Protein 8OVV (pdb70)

Nearest PDB structures (foldseek):
  8ovv-assembly1_A  TM=1.006E+00  e=1.726E-24  Thiobacillus denitrificans
  8c7p-assembly1_A  TM=9.940E-01  e=2.812E-22  Thiobacillus denitrificans ATCC 25259
  3rlb-assembly2_B  TM=5.477E-01  e=7.862E+00  Lactococcus cremoris subsp. cremoris NZ9000

Structure (mmCIF, N/CA/C/O backbone):
data_8OVV
#
_entry.id   8OVV
#
_cell.length_a   95.982
_cell.length_b   95.982
_cell.length_c   77.291
_cell.angle_alpha   90.000
_cell.angle_beta   90.000
_cell.angle_gamma   120.000
#
_symmetry.space_group_name_H-M   'P 32 2 1'
#
loop_
_entity.id
_entity.type
_entity.pdbx_description
1 polymer 'Cobalamin ABC transporter'
2 non-polymer COBALAMIN
3 non-po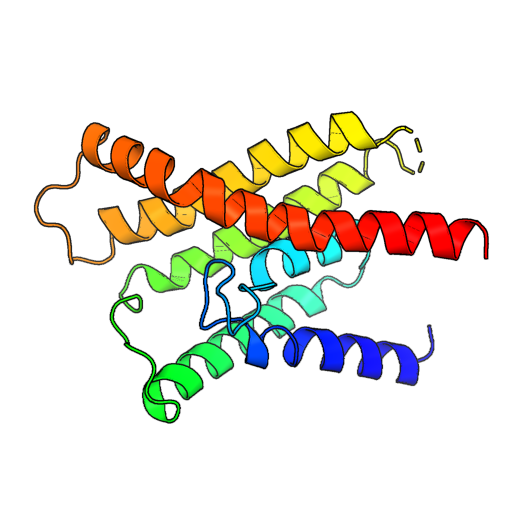lymer 'nonyl beta-D-glucopyranoside'
4 water water
#
loop_
_atom_site.group_PDB
_atom_site.id
_atom_site.type_symbol
_atom_site.label_atom_id
_atom_site.label_alt_id
_atom_site.label_comp_id
_atom_site.label_asym_id
_atom_site.label_entity_id
_atom_site.label_seq_id
_atom_site.pdbx_PDB_ins_code
_atom_site.Cartn_x
_atom_site.Cartn_y
_atom_site.Cartn_z
_atom_site.occupancy
_atom_site.B_iso_or_equiv
_atom_site.auth_seq_id
_atom_site.auth_comp_id
_atom_site.auth_asym_id
_atom_site.auth_atom_id
_atom_site.pdbx_PDB_model_num
ATOM 1 N N . LEU A 1 5 ? 30.471 -45.103 -32.620 1.000 64.782 5 LEU A N 1
ATOM 2 C CA . LEU A 1 5 ? 30.408 -44.336 -33.902 1.000 55.623 5 LEU A CA 1
ATOM 3 C C . LEU A 1 5 ? 30.988 -45.185 -35.027 1.000 54.384 5 LEU A C 1
ATOM 4 O O . LEU A 1 5 ? 32.095 -45.711 -34.917 1.000 57.987 5 LEU A O 1
ATOM 9 N N . THR A 1 6 ? 30.220 -45.310 -36.112 1.000 51.491 6 THR A N 1
ATOM 10 C CA . THR A 1 6 ? 30.709 -45.989 -37.300 1.000 51.888 6 THR A CA 1
ATOM 11 C C . THR A 1 6 ? 31.828 -45.169 -37.923 1.000 51.592 6 THR A C 1
ATOM 12 O O . THR A 1 6 ? 31.973 -43.985 -37.637 1.000 55.102 6 THR A O 1
ATOM 16 N N . ARG A 1 7 ? 32.610 -45.846 -38.758 1.000 54.206 7 ARG A N 1
ATOM 17 C CA . ARG A 1 7 ? 33.644 -45.250 -39.580 1.000 55.856 7 ARG A CA 1
ATOM 18 C C . ARG A 1 7 ? 33.092 -44.038 -40.340 1.000 47.349 7 ARG A C 1
ATOM 19 O O . ARG A 1 7 ? 33.786 -43.026 -40.491 1.000 43.098 7 ARG A O 1
ATOM 27 N N . ARG A 1 8 ? 31.842 -44.154 -40.804 1.000 41.674 8 ARG A N 1
ATOM 28 C CA . ARG A 1 8 ? 31.204 -43.099 -41.582 1.000 38.599 8 ARG A CA 1
ATOM 29 C C . ARG A 1 8 ? 30.947 -41.858 -40.731 1.000 35.399 8 ARG A C 1
ATOM 30 O O . ARG A 1 8 ? 31.165 -40.744 -41.195 1.000 32.698 8 ARG A O 1
ATOM 38 N N . GLN A 1 9 ? 30.416 -42.047 -39.520 1.000 36.444 9 GLN A N 1
ATOM 39 C CA . GLN A 1 9 ? 30.203 -40.941 -38.598 1.000 36.877 9 GLN A CA 1
ATOM 40 C C . GLN A 1 9 ? 31.551 -40.304 -38.216 1.000 35.624 9 GLN A C 1
ATOM 41 O O . GLN A 1 9 ? 31.639 -39.090 -37.997 1.000 38.536 9 GLN A O 1
ATOM 47 N N . GLN A 1 10 ? 32.622 -41.108 -38.149 1.000 33.621 10 GLN A N 1
ATOM 48 C CA . GLN A 1 10 ? 33.931 -40.590 -37.776 1.000 35.825 10 GLN A CA 1
ATOM 49 C C . GLN A 1 10 ? 34.473 -39.687 -38.880 1.000 31.096 10 GLN A C 1
ATOM 50 O O . GLN A 1 10 ? 35.018 -38.621 -38.603 1.000 29.132 10 GLN A O 1
ATOM 56 N N . ILE A 1 11 ? 34.302 -40.121 -40.137 1.000 28.992 11 ILE A N 1
ATOM 57 C CA . ILE A 1 11 ? 34.739 -39.388 -41.311 1.000 27.391 11 ILE A CA 1
ATOM 58 C C . ILE A 1 11 ? 33.969 -38.069 -41.388 1.000 25.486 11 ILE A C 1
ATOM 59 O O . ILE A 1 11 ? 34.552 -37.018 -41.675 1.000 25.970 11 ILE A O 1
ATOM 64 N N . ALA A 1 12 ? 32.661 -38.133 -41.120 1.000 24.114 12 ALA A N 1
ATOM 65 C CA . ALA A 1 12 ? 31.804 -36.956 -41.136 1.000 25.267 12 ALA A CA 1
ATOM 66 C C . ALA A 1 12 ? 32.296 -35.924 -40.124 1.000 26.437 12 ALA A C 1
ATOM 67 O O . ALA A 1 12 ? 32.371 -34.734 -40.444 1.000 29.818 12 ALA A O 1
ATOM 69 N N . ILE A 1 13 ? 32.560 -36.378 -38.886 1.000 25.888 13 ILE A N 1
ATOM 70 C CA . ILE A 1 13 ? 33.055 -35.507 -37.829 1.000 25.750 13 ILE A CA 1
ATOM 71 C C . ILE A 1 13 ? 34.398 -34.928 -38.267 1.000 24.521 13 ILE A C 1
ATOM 72 O O . ILE A 1 13 ? 34.634 -33.714 -38.190 1.000 26.820 13 ILE A O 1
ATOM 77 N N . GLY A 1 14 ? 35.291 -35.817 -38.706 1.000 21.853 14 GLY A N 1
ATOM 78 C CA . GLY A 1 14 ? 36.568 -35.361 -39.228 1.000 23.335 14 GLY A CA 1
ATOM 79 C C . GLY A 1 14 ? 36.421 -34.236 -40.255 1.000 22.433 14 GLY A C 1
ATOM 80 O O . GLY A 1 14 ? 37.011 -33.172 -40.118 1.000 23.248 14 GLY A O 1
ATOM 81 N N . PHE A 1 15 ? 35.580 -34.427 -41.268 1.000 22.944 15 PHE A N 1
ATOM 82 C CA . PHE A 1 15 ? 35.459 -33.392 -42.289 1.000 21.438 15 PHE A CA 1
ATOM 83 C C . PHE A 1 15 ? 34.852 -32.111 -41.726 1.000 21.789 15 PHE A C 1
ATOM 84 O O . PHE A 1 15 ? 35.189 -31.029 -42.227 1.000 22.313 15 PHE A O 1
ATOM 92 N N . VAL A 1 16 ? 33.927 -32.219 -40.755 1.000 20.249 16 VAL A N 1
ATOM 93 C CA . VAL A 1 16 ? 33.286 -31.011 -40.255 1.000 22.384 16 VAL A CA 1
ATOM 94 C C . VAL A 1 16 ? 34.311 -30.182 -39.486 1.000 21.329 16 VAL A C 1
ATOM 95 O O . VAL A 1 16 ? 34.218 -28.957 -39.558 1.000 21.443 16 VAL A O 1
ATOM 99 N N . LEU A 1 17 ? 35.301 -30.832 -38.817 1.000 20.832 17 LEU A N 1
ATOM 100 C CA . LEU A 1 17 ? 36.336 -30.130 -38.049 1.000 20.975 17 LEU A CA 1
ATOM 101 C C . LEU A 1 17 ? 37.318 -29.426 -38.981 1.000 21.451 17 LEU A C 1
ATOM 102 O O . LEU A 1 17 ? 37.710 -28.270 -38.725 1.000 20.257 17 LEU A O 1
ATOM 107 N N . VAL A 1 18 ? 37.740 -30.136 -40.039 1.000 21.023 18 VAL A N 1
ATOM 108 C CA . VAL A 1 18 ? 38.623 -29.557 -41.048 1.000 21.941 18 VAL A CA 1
ATOM 109 C C . VAL A 1 18 ? 37.927 -28.401 -41.764 1.000 21.681 18 VAL A C 1
ATOM 110 O O . VAL A 1 18 ? 38.519 -27.342 -41.984 1.000 20.796 18 VAL A O 1
ATOM 114 N N . LEU A 1 19 ? 36.663 -28.606 -42.143 1.000 21.922 19 LEU A N 1
ATOM 115 C CA . LEU A 1 19 ? 35.908 -27.531 -42.777 1.000 21.794 19 LEU A CA 1
ATOM 116 C C . LEU A 1 19 ? 35.808 -26.298 -41.861 1.000 21.430 19 LEU A C 1
ATOM 117 O O . LEU A 1 19 ? 36.028 -25.167 -42.299 1.000 21.420 19 LEU A O 1
ATOM 122 N N . MET A 1 20 ? 35.462 -26.498 -40.591 1.000 21.172 20 MET A N 1
ATOM 123 C CA A MET A 1 20 ? 35.346 -25.375 -39.673 0.450 21.437 20 MET A CA 1
ATOM 124 C CA B MET A 1 20 ? 35.361 -25.401 -39.638 0.550 22.726 20 MET A CA 1
ATOM 125 C C . MET A 1 20 ? 36.666 -24.601 -39.643 1.000 21.352 20 MET A C 1
ATOM 126 O O . MET A 1 20 ? 36.649 -23.374 -39.686 1.000 22.613 20 MET A O 1
ATOM 135 N N . MET A 1 21 ? 37.809 -25.308 -39.577 1.000 19.387 21 MET A N 1
ATOM 136 C CA . MET A 1 21 ? 39.114 -24.655 -39.639 1.000 20.464 21 MET A CA 1
ATOM 137 C C . MET A 1 21 ? 39.242 -23.884 -40.964 1.000 21.198 21 MET A C 1
ATOM 138 O O . MET A 1 21 ? 39.610 -22.687 -40.998 1.000 22.739 21 MET A O 1
ATOM 143 N N . LEU A 1 22 ? 38.942 -24.584 -42.071 1.000 21.221 22 LEU A N 1
ATOM 144 C CA . LEU A 1 22 ? 39.067 -23.996 -43.384 1.000 22.447 22 LEU A CA 1
ATOM 145 C C . LEU A 1 22 ? 38.355 -22.650 -43.411 1.000 23.843 22 LEU A C 1
ATOM 146 O O . LEU A 1 22 ? 38.931 -21.690 -43.926 1.000 28.067 22 LEU A O 1
ATOM 151 N N . LEU A 1 23 ? 37.153 -22.586 -42.805 1.000 23.612 23 LEU A N 1
ATOM 152 C CA . LEU A 1 23 ? 36.261 -21.436 -42.922 1.000 24.255 23 LEU A CA 1
ATOM 153 C C . LEU A 1 23 ? 36.574 -20.347 -41.908 1.000 23.269 23 LEU A C 1
ATOM 154 O O . LEU A 1 23 ? 36.151 -19.211 -42.133 1.000 26.324 23 LEU A O 1
ATOM 159 N N . THR A 1 24 ? 37.256 -20.680 -40.806 1.000 20.036 24 THR A N 1
ATOM 160 C CA . THR A 1 24 ? 37.365 -19.734 -39.708 1.000 18.627 24 THR A CA 1
ATOM 161 C C . THR A 1 24 ? 38.806 -19.328 -39.406 1.000 19.475 24 THR A C 1
ATOM 162 O O . THR A 1 24 ? 38.985 -18.367 -38.662 1.000 24.413 24 THR A O 1
ATOM 166 N N . ARG A 1 25 ? 39.840 -20.022 -39.897 1.000 17.837 25 ARG A N 1
ATOM 167 C CA . ARG A 1 25 ? 41.179 -19.695 -39.406 1.000 18.269 25 ARG A CA 1
ATOM 168 C C . ARG A 1 25 ? 41.700 -18.333 -39.901 1.000 20.254 25 ARG A C 1
ATOM 169 O O . ARG A 1 25 ? 42.810 -17.960 -39.515 1.000 18.787 25 ARG A O 1
ATOM 177 N N . SER A 1 26 ? 40.908 -17.567 -40.671 1.000 22.976 26 SER A N 1
ATOM 178 C CA . SER A 1 26 ? 41.318 -16.246 -41.122 1.000 25.176 26 SER A CA 1
ATOM 179 C C . SER A 1 26 ? 40.726 -15.151 -40.262 1.000 27.281 26 SER A C 1
ATOM 180 O O . SER A 1 26 ? 40.876 -13.979 -40.621 1.000 30.844 26 SER A O 1
ATOM 183 N N . HIS A 1 27 ? 40.058 -15.538 -39.166 1.000 28.372 27 HIS A N 1
ATOM 184 C CA . HIS A 1 27 ? 39.459 -14.583 -38.231 1.000 30.333 27 HIS A CA 1
ATOM 185 C C . HIS A 1 27 ? 39.694 -15.032 -36.804 1.000 26.860 27 HIS A C 1
ATOM 186 O O . HIS A 1 27 ? 39.217 -16.112 -36.430 1.000 26.618 27 HIS A O 1
ATOM 193 N N . HIS A 1 28 ? 40.402 -14.202 -36.015 1.000 26.151 28 HIS A N 1
ATOM 194 C CA . HIS A 1 28 ? 40.689 -14.560 -34.620 1.000 25.085 28 HIS A CA 1
ATOM 195 C C . HIS A 1 28 ? 39.470 -14.320 -33.719 1.000 28.677 28 HIS A C 1
ATOM 196 O O . HIS A 1 28 ? 39.336 -14.928 -32.635 1.000 30.968 28 HIS A O 1
ATOM 203 N N . TRP A 1 29 ? 38.593 -13.399 -34.140 1.000 29.962 29 TRP A N 1
ATOM 204 C CA . TRP A 1 29 ? 37.347 -13.171 -33.419 1.000 33.968 29 TRP A CA 1
ATOM 205 C C . TRP A 1 29 ? 36.257 -12.671 -34.371 1.000 38.433 29 TRP A C 1
ATOM 206 O O . TRP A 1 29 ? 36.539 -12.189 -35.469 1.000 39.834 29 TRP A O 1
ATOM 217 N N . ALA A 1 30 ? 35.002 -12.767 -33.906 1.000 43.029 30 ALA A N 1
ATOM 218 C CA . ALA A 1 30 ? 33.827 -12.648 -34.754 1.000 46.291 30 ALA A CA 1
ATOM 219 C C . ALA A 1 30 ? 33.778 -11.281 -35.426 1.000 49.245 30 ALA A C 1
ATOM 220 O O . ALA A 1 30 ? 34.259 -10.299 -34.872 1.000 51.686 30 ALA A O 1
ATOM 222 N N . SER A 1 31 ? 33.195 -11.245 -36.630 1.000 58.383 31 SER A N 1
ATOM 223 C CA . SER A 1 31 ? 32.859 -10.004 -37.312 1.000 62.898 31 SER A CA 1
ATOM 224 C C . SER A 1 31 ? 31.449 -10.142 -37.870 1.000 67.552 31 SER A C 1
ATOM 225 O O . SER A 1 31 ? 30.843 -11.212 -37.786 1.000 66.723 31 SER A O 1
ATOM 228 N N . ILE A 1 32 ? 30.945 -9.039 -38.423 1.000 70.822 32 ILE A N 1
ATOM 229 C CA . ILE A 1 32 ? 29.603 -8.960 -38.967 1.000 77.908 32 ILE A CA 1
ATOM 230 C C . ILE A 1 32 ? 29.393 -10.067 -40.000 1.000 79.568 32 ILE A C 1
ATOM 231 O O . ILE A 1 32 ? 28.296 -10.608 -40.113 1.000 85.991 32 ILE A O 1
ATOM 236 N N . HIS A 1 33 ? 30.471 -10.417 -40.712 1.000 77.605 33 HIS A N 1
ATOM 237 C CA . HIS A 1 33 ? 30.426 -11.259 -41.899 1.000 82.819 33 HIS A CA 1
ATOM 238 C C . HIS A 1 33 ? 30.942 -12.681 -41.637 1.000 73.698 33 HIS A C 1
ATOM 239 O O . HIS A 1 33 ? 30.698 -13.576 -42.435 1.000 73.026 33 HIS A O 1
ATOM 246 N N . SER A 1 34 ? 31.664 -12.928 -40.537 1.000 65.860 34 SER A N 1
ATOM 247 C CA . SER A 1 34 ? 32.436 -14.162 -40.483 1.000 56.784 34 SER A CA 1
ATOM 248 C C . SER A 1 34 ? 32.557 -14.731 -39.067 1.000 55.445 34 SER A C 1
ATOM 249 O O . SER A 1 34 ? 32.626 -13.997 -38.066 1.000 50.695 34 SER A O 1
ATOM 252 N N . LEU A 1 35 ? 32.613 -16.072 -39.027 1.000 47.069 35 LEU A N 1
ATOM 253 C CA . LEU A 1 35 ? 32.852 -16.848 -37.822 1.000 41.027 35 LEU A CA 1
ATOM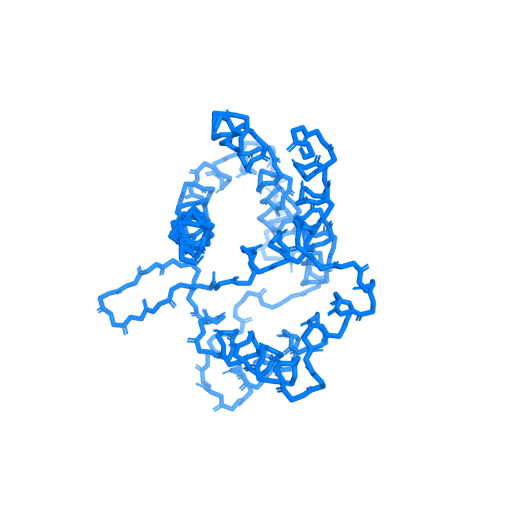 254 C C . LEU A 1 35 ? 34.336 -16.858 -37.438 1.000 33.665 35 LEU A C 1
ATOM 255 O O . LEU A 1 35 ? 35.240 -16.970 -38.269 1.000 36.175 35 LEU A O 1
ATOM 260 N N . PRO A 1 36 ? 34.607 -16.753 -36.126 1.000 25.396 36 PRO A N 1
ATOM 261 C CA . PRO A 1 36 ? 35.975 -16.738 -35.611 1.000 21.558 36 PRO A CA 1
ATOM 262 C C . PRO A 1 36 ? 36.577 -18.140 -35.552 1.000 19.569 36 PRO A C 1
ATOM 263 O O . PRO A 1 36 ? 35.858 -19.159 -35.581 1.000 20.487 36 PRO A O 1
ATOM 267 N N . ASP A 1 37 ? 37.908 -18.152 -35.496 1.000 17.009 37 ASP A N 1
ATOM 268 C CA . ASP A 1 37 ? 38.715 -19.359 -35.561 1.000 17.151 37 ASP A CA 1
ATOM 269 C C . ASP A 1 37 ? 38.216 -20.326 -34.483 1.000 19.093 37 ASP A C 1
ATOM 270 O O . ASP A 1 37 ? 38.315 -20.033 -33.278 1.000 21.100 37 ASP A O 1
ATOM 275 N N . ALA A 1 38 ? 37.676 -21.477 -34.919 1.000 19.413 38 ALA A N 1
ATOM 276 C CA . ALA A 1 38 ? 37.260 -22.553 -34.016 1.000 19.962 38 ALA A CA 1
ATOM 277 C C . ALA A 1 38 ? 38.438 -23.406 -33.527 1.000 20.235 38 ALA A C 1
ATOM 278 O O . ALA A 1 38 ? 38.225 -24.367 -32.775 1.000 23.759 38 ALA A O 1
ATOM 280 N N . SER A 1 39 ? 39.674 -23.117 -33.964 1.000 18.703 39 SER A N 1
ATOM 281 C CA . SER A 1 39 ? 40.778 -24.071 -33.800 1.000 17.824 39 SER A CA 1
ATOM 282 C C . SER A 1 39 ? 41.094 -24.377 -32.322 1.000 17.987 39 SER A C 1
ATOM 283 O O . SER A 1 39 ? 41.296 -25.532 -31.915 1.000 19.705 39 SER A O 1
ATOM 286 N N . TRP A 1 40 ? 41.164 -23.339 -31.496 1.000 17.418 40 TRP A N 1
ATOM 287 C CA . TRP A 1 40 ? 41.532 -23.530 -30.105 1.000 16.897 40 TRP A CA 1
ATOM 288 C C . TRP A 1 40 ? 40.466 -24.327 -29.370 1.000 18.159 40 TRP A C 1
ATOM 289 O O . TRP A 1 40 ? 40.798 -25.257 -28.641 1.000 19.413 40 TRP A O 1
ATOM 300 N N . ALA A 1 41 ? 39.190 -23.992 -29.580 1.000 18.538 41 ALA A N 1
ATOM 301 C CA . ALA A 1 41 ? 38.135 -24.796 -28.968 1.000 18.344 41 ALA A CA 1
ATOM 302 C C . ALA A 1 41 ? 38.196 -26.250 -29.422 1.000 18.362 41 ALA A C 1
ATOM 303 O O . ALA A 1 41 ? 37.992 -27.155 -28.635 1.000 19.738 41 ALA A O 1
ATOM 305 N N . ILE A 1 42 ? 38.475 -26.481 -30.693 1.000 19.478 42 ILE A N 1
ATOM 306 C CA . ILE A 1 42 ? 38.481 -27.828 -31.251 1.000 19.637 42 ILE A CA 1
ATOM 307 C C . ILE A 1 42 ? 39.519 -28.675 -30.530 1.000 19.346 42 ILE A C 1
ATOM 308 O O . ILE A 1 42 ? 39.200 -29.780 -30.103 1.000 22.937 42 ILE A O 1
ATOM 313 N N . PHE A 1 43 ? 40.756 -28.193 -30.418 1.000 18.165 43 PHE A N 1
ATOM 314 C CA . PHE A 1 43 ? 41.780 -28.995 -29.741 1.000 17.775 43 PHE A CA 1
ATOM 315 C C . PHE A 1 43 ? 41.408 -29.275 -28.291 1.000 18.394 43 PHE A C 1
ATOM 316 O O . PHE A 1 43 ? 41.654 -30.386 -27.804 1.000 19.043 43 PHE A O 1
ATOM 324 N N . PHE A 1 44 ? 40.843 -28.283 -27.597 1.000 18.282 44 PHE A N 1
ATOM 325 C CA . PHE A 1 44 ? 40.337 -28.514 -26.235 1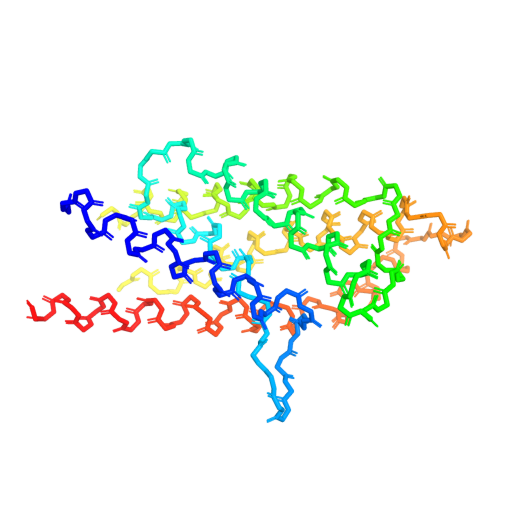.000 20.513 44 PHE A CA 1
ATOM 326 C C . PHE A 1 44 ? 39.273 -29.622 -26.248 1.000 22.672 44 PHE A C 1
ATOM 327 O O . PHE A 1 44 ? 39.349 -30.592 -25.483 1.000 23.508 44 PHE A O 1
ATOM 335 N N . LEU A 1 45 ? 38.301 -29.519 -27.180 1.000 24.485 45 LEU A N 1
ATOM 336 C CA . LEU A 1 45 ? 37.169 -30.446 -27.233 1.000 22.392 45 LEU A CA 1
ATOM 337 C C . LEU A 1 45 ? 37.638 -31.860 -27.622 1.000 24.448 45 LEU A C 1
ATOM 338 O O . LEU A 1 45 ? 37.058 -32.870 -27.192 1.000 24.610 45 LEU A O 1
ATOM 343 N N . LEU A 1 46 ? 38.718 -31.960 -28.415 1.000 23.276 46 LEU A N 1
ATOM 344 C CA . LEU A 1 46 ? 39.328 -33.254 -28.684 1.000 21.527 46 LEU A CA 1
ATOM 345 C C . LEU A 1 46 ? 39.864 -33.848 -27.369 1.000 22.122 46 LEU A C 1
ATOM 346 O O . LEU A 1 46 ? 39.741 -35.058 -27.114 1.000 26.152 46 LEU A O 1
ATOM 351 N N . GLY A 1 47 ? 40.490 -33.006 -26.542 1.000 20.657 47 GLY A N 1
ATOM 352 C CA . GLY A 1 47 ? 40.956 -33.429 -25.228 1.000 20.688 47 GLY A CA 1
ATOM 353 C C . GLY A 1 47 ? 39.806 -34.011 -24.414 1.000 21.194 47 GLY A C 1
ATOM 354 O O . GLY A 1 47 ? 39.931 -35.063 -23.775 1.000 22.411 47 GLY A O 1
ATOM 355 N N . VAL A 1 48 ? 38.679 -33.300 -24.419 1.000 22.344 48 VAL A N 1
ATOM 356 C CA . VAL A 1 48 ? 37.544 -33.665 -23.590 1.000 23.096 48 VAL A CA 1
ATOM 357 C C . VAL A 1 48 ? 36.983 -35.005 -24.067 1.000 26.613 48 VAL A C 1
ATOM 358 O O . VAL A 1 48 ? 36.753 -35.870 -23.219 1.000 28.748 48 VAL A O 1
ATOM 362 N N . TYR A 1 49 ? 36.779 -35.181 -25.399 1.000 27.772 49 TYR A N 1
ATOM 363 C CA . TYR A 1 49 ? 35.932 -36.246 -25.929 1.000 26.561 49 TYR A CA 1
ATOM 364 C C . TYR A 1 49 ? 36.639 -37.359 -26.698 1.000 29.287 49 TYR A C 1
ATOM 365 O O . TYR A 1 49 ? 36.028 -38.423 -26.862 1.000 30.428 49 TYR A O 1
ATOM 374 N N . VAL A 1 50 ? 37.833 -37.107 -27.271 1.000 27.705 50 VAL A N 1
ATOM 375 C CA . VAL A 1 50 ? 38.327 -38.077 -28.231 1.000 28.808 50 VAL A CA 1
ATOM 376 C C . VAL A 1 50 ? 39.582 -38.765 -27.722 1.000 32.034 50 VAL A C 1
ATOM 377 O O . VAL A 1 50 ? 40.622 -38.139 -27.553 1.000 37.466 50 VAL A O 1
ATOM 381 N N . ARG A 1 51 ? 39.481 -40.082 -27.557 1.000 33.355 51 ARG A N 1
ATOM 382 C CA . ARG A 1 51 ? 40.550 -40.897 -26.986 1.000 39.750 51 ARG A CA 1
ATOM 383 C C . ARG A 1 51 ? 41.773 -41.055 -27.906 1.000 35.752 51 ARG A C 1
ATOM 384 O O . ARG A 1 51 ? 42.910 -41.028 -27.428 1.000 37.593 51 ARG A O 1
ATOM 392 N N . ALA A 1 52 ? 41.546 -41.276 -29.206 1.000 30.027 52 ALA A N 1
ATOM 393 C CA . ALA A 1 52 ? 42.623 -41.536 -30.145 1.000 28.200 52 ALA A CA 1
ATOM 394 C C . ALA A 1 52 ? 43.541 -40.321 -30.215 1.000 28.613 52 ALA A C 1
ATOM 395 O O . ALA A 1 52 ? 43.100 -39.232 -30.585 1.000 34.427 52 ALA A O 1
ATOM 397 N N . LEU A 1 53 ? 44.827 -40.554 -29.932 1.000 29.331 53 LEU A N 1
ATOM 398 C CA . LEU A 1 53 ? 45.853 -39.522 -29.858 1.000 29.368 53 LEU A CA 1
ATOM 399 C C . LEU A 1 53 ? 46.230 -39.008 -31.256 1.000 28.824 53 LEU A C 1
ATOM 400 O O . LEU A 1 53 ? 46.538 -37.813 -31.407 1.000 33.517 53 LEU A O 1
ATOM 405 N N . TRP A 1 54 ? 46.128 -39.874 -32.280 1.000 23.510 54 TRP A N 1
ATOM 406 C CA . TRP A 1 54 ? 46.637 -39.564 -33.616 1.000 24.332 54 TRP A CA 1
ATOM 407 C C . TRP A 1 54 ? 45.873 -38.397 -34.252 1.000 23.829 54 TRP A C 1
ATOM 408 O O . TRP A 1 54 ? 46.344 -37.712 -35.152 1.000 24.335 54 TRP A O 1
ATOM 419 N N . VAL A 1 55 ? 44.680 -38.116 -33.755 1.000 24.195 55 VAL A N 1
ATOM 420 C CA . VAL A 1 55 ? 43.815 -37.123 -34.384 1.000 24.055 55 VAL A CA 1
ATOM 421 C C . VAL A 1 55 ? 44.393 -35.718 -34.218 1.000 24.381 55 VAL A C 1
ATOM 422 O O . VAL A 1 55 ? 44.147 -34.829 -35.024 1.000 27.290 55 VAL A O 1
ATOM 426 N N . VAL A 1 56 ? 45.132 -35.501 -33.128 1.000 24.944 56 VAL A N 1
ATOM 427 C CA . VAL A 1 56 ? 45.638 -34.183 -32.826 1.000 24.923 56 VAL A CA 1
ATOM 428 C C . VAL A 1 56 ? 46.730 -33.832 -33.838 1.000 24.472 56 VAL A C 1
ATOM 429 O O . VAL A 1 56 ? 46.600 -32.839 -34.529 1.000 23.026 56 VAL A O 1
ATOM 433 N N . PRO A 1 57 ? 47.820 -34.611 -33.987 1.000 24.246 57 PRO A N 1
ATOM 434 C CA . PRO A 1 57 ? 48.822 -34.315 -35.003 1.000 25.268 57 PRO A CA 1
ATOM 435 C C . PRO A 1 57 ? 48.219 -34.195 -36.411 1.000 24.034 57 PRO A C 1
ATOM 436 O O . PRO A 1 57 ? 48.673 -33.357 -37.176 1.000 24.551 57 PRO A O 1
ATOM 440 N N . ALA A 1 58 ? 47.195 -35.004 -36.726 1.000 23.126 58 ALA A N 1
ATOM 441 C CA . ALA A 1 58 ? 46.517 -34.957 -38.021 1.000 24.944 58 ALA A CA 1
ATOM 442 C C . ALA A 1 58 ? 45.863 -33.582 -38.200 1.000 23.082 58 ALA A C 1
ATOM 443 O O . ALA A 1 58 ? 45.975 -32.927 -39.257 1.000 22.577 58 ALA A O 1
ATOM 445 N N . LEU A 1 59 ? 45.170 -33.144 -37.146 1.000 21.585 59 LEU A N 1
ATOM 446 C CA . LEU A 1 59 ? 44.426 -31.907 -37.280 1.000 22.793 59 LEU A CA 1
ATOM 447 C C . LEU A 1 59 ? 45.385 -30.711 -37.259 1.000 20.932 59 LEU A C 1
ATOM 448 O O . LEU A 1 59 ? 45.108 -29.708 -37.922 1.000 22.895 59 LEU A O 1
ATOM 453 N N . ILE A 1 60 ? 46.557 -30.840 -36.604 1.000 18.810 60 ILE A N 1
ATOM 454 C CA . ILE A 1 60 ? 47.591 -29.809 -36.730 1.000 19.712 60 ILE A CA 1
ATOM 455 C C . ILE A 1 60 ? 48.032 -29.675 -38.197 1.000 18.091 60 ILE A C 1
ATOM 456 O O . ILE A 1 60 ? 48.172 -28.547 -38.702 1.000 19.391 60 ILE A O 1
ATOM 461 N N . ALA A 1 61 ? 48.284 -30.819 -38.861 1.000 16.162 61 ALA A N 1
ATOM 462 C CA . ALA A 1 61 ? 48.733 -30.854 -40.255 1.000 15.554 61 ALA A CA 1
ATOM 463 C C . ALA A 1 61 ? 47.729 -30.066 -41.079 1.000 16.416 61 ALA A C 1
ATOM 464 O O . ALA A 1 61 ? 48.129 -29.213 -41.888 1.000 19.121 61 ALA A O 1
ATOM 466 N N . ALA A 1 62 ? 46.436 -30.340 -40.824 1.000 15.185 62 ALA A N 1
ATOM 467 C CA . ALA A 1 62 ? 45.380 -29.664 -41.586 1.000 14.093 62 ALA A CA 1
ATOM 468 C C . ALA A 1 62 ? 45.464 -28.156 -41.352 1.000 14.305 62 ALA A C 1
ATOM 469 O O . ALA A 1 62 ? 45.240 -27.404 -42.283 1.000 15.796 62 ALA A O 1
ATOM 471 N N . SER A 1 63 ? 45.714 -27.723 -40.093 1.000 14.811 63 SER A N 1
ATOM 472 C CA . SER A 1 63 ? 45.716 -26.295 -39.813 1.000 14.274 63 SER A CA 1
ATOM 473 C C . SER A 1 63 ? 46.814 -25.606 -40.618 1.000 16.057 63 SER A C 1
ATOM 474 O O . SER A 1 63 ? 46.636 -24.478 -41.044 1.000 16.812 63 SER A O 1
ATOM 477 N N . VAL A 1 64 ? 47.976 -26.268 -40.730 1.000 16.724 64 VAL A N 1
ATOM 478 C CA . VAL A 1 64 ? 49.152 -25.702 -41.363 1.000 17.588 64 VAL A CA 1
ATOM 479 C C . VAL A 1 64 ? 48.913 -25.548 -42.876 1.000 17.460 64 VAL A C 1
ATOM 480 O O . VAL A 1 64 ? 49.281 -24.507 -43.454 1.000 17.301 64 VAL A O 1
ATOM 484 N N . VAL A 1 65 ? 48.270 -26.538 -43.536 1.000 17.525 65 VAL A N 1
ATOM 485 C CA . VAL A 1 65 ? 48.130 -26.457 -44.996 1.000 17.608 65 VAL A CA 1
ATOM 486 C C . VAL A 1 65 ? 47.033 -25.458 -45.310 1.000 18.697 65 VAL A C 1
ATOM 487 O O . VAL A 1 65 ? 47.120 -24.739 -46.325 1.000 18.762 65 VAL A O 1
ATOM 491 N N . ILE A 1 66 ? 46.054 -25.375 -44.392 1.000 18.367 66 ILE A N 1
ATOM 492 C CA . ILE A 1 66 ? 45.026 -24.353 -44.492 1.000 19.663 66 ILE A CA 1
ATOM 493 C C . ILE A 1 66 ? 45.638 -22.957 -44.391 1.000 22.197 66 ILE A C 1
ATOM 494 O O . ILE A 1 66 ? 45.279 -22.092 -45.194 1.000 25.211 66 ILE A O 1
ATOM 499 N N . ASP A 1 67 ? 46.511 -22.697 -43.401 1.000 22.204 67 ASP A N 1
ATOM 500 C CA . ASP A 1 67 ? 47.135 -21.372 -43.323 1.000 20.258 67 ASP A CA 1
ATOM 501 C C . ASP A 1 67 ? 47.924 -21.075 -44.608 1.000 21.652 67 ASP A C 1
ATOM 502 O O . ASP A 1 67 ? 47.784 -19.999 -45.178 1.000 23.386 67 ASP A O 1
ATOM 507 N N . TYR A 1 68 ? 48.761 -22.015 -45.068 1.000 22.720 68 TYR A N 1
ATOM 508 C CA . TYR A 1 68 ? 49.566 -21.842 -46.280 1.000 24.087 68 TYR A CA 1
ATOM 509 C C . TYR A 1 68 ? 48.699 -21.434 -47.480 1.000 23.063 68 TYR A C 1
ATOM 510 O O . TYR A 1 68 ? 49.026 -20.516 -48.230 1.000 22.718 68 TYR A O 1
ATOM 519 N N . VAL A 1 69 ? 47.602 -22.144 -47.692 1.000 22.556 69 VAL A N 1
ATOM 520 C CA . VAL A 1 69 ? 46.710 -21.847 -48.809 1.000 24.832 69 VAL A CA 1
ATOM 521 C C . VAL A 1 69 ? 46.049 -20.472 -48.658 1.000 24.842 69 VAL A C 1
ATOM 522 O O . VAL A 1 69 ? 45.961 -19.706 -49.627 1.000 25.539 69 VAL A O 1
ATOM 526 N N . ALA A 1 70 ? 45.549 -20.172 -47.453 1.000 25.148 70 ALA A N 1
ATOM 527 C CA . ALA A 1 70 ? 44.831 -18.932 -47.195 1.000 24.355 70 ALA A CA 1
ATOM 528 C C . ALA A 1 70 ? 45.682 -17.752 -47.623 1.000 25.031 70 ALA A C 1
ATOM 529 O O . ALA A 1 70 ? 45.212 -16.792 -48.252 1.000 25.853 70 ALA A O 1
ATOM 531 N N . ILE A 1 71 ? 46.961 -17.887 -47.317 1.000 26.483 71 ILE A N 1
ATOM 532 C CA . ILE A 1 71 ? 47.925 -16.835 -47.576 1.000 31.303 71 ILE A CA 1
ATOM 533 C C . ILE A 1 71 ? 48.483 -16.870 -49.012 1.000 32.939 71 ILE A C 1
ATOM 534 O O . ILE A 1 71 ? 48.828 -15.823 -49.565 1.000 34.731 71 ILE A O 1
ATOM 539 N N . THR A 1 72 ? 48.659 -18.060 -49.598 1.000 31.416 72 THR A N 1
ATOM 540 C CA . THR A 1 72 ? 49.362 -18.202 -50.871 1.000 30.747 72 THR A CA 1
ATOM 541 C C . THR A 1 72 ? 48.349 -17.935 -51.979 1.000 35.374 72 THR A C 1
ATOM 542 O O . THR A 1 72 ? 48.614 -17.223 -52.937 1.000 41.600 72 THR A O 1
ATOM 546 N N . TRP A 1 73 ? 47.130 -18.431 -51.794 1.000 34.532 73 TRP A N 1
ATOM 547 C CA . TRP A 1 73 ? 46.128 -18.401 -52.842 1.000 34.091 73 TRP A CA 1
ATOM 548 C C . TRP A 1 73 ? 44.926 -17.559 -52.406 1.000 34.997 73 TRP A C 1
ATOM 549 O O . TRP A 1 73 ? 44.298 -16.901 -53.217 1.000 44.432 73 TRP A O 1
ATOM 560 N N . GLY A 1 74 ? 44.582 -17.617 -51.103 1.000 33.645 74 GLY A N 1
ATOM 561 C CA . GLY A 1 74 ? 43.386 -16.952 -50.645 1.000 32.699 74 GLY A CA 1
ATOM 562 C C . GLY A 1 74 ? 43.538 -15.441 -50.452 1.000 32.625 74 GLY A C 1
ATOM 563 O O . GLY A 1 74 ? 42.563 -14.787 -50.076 1.000 39.620 74 GLY A O 1
ATOM 564 N N . GLY A 1 75 ? 44.737 -14.877 -50.633 1.000 31.522 75 GLY A N 1
ATOM 565 C CA . GLY A 1 75 ? 44.886 -13.434 -50.502 1.000 30.702 75 GLY A CA 1
ATOM 566 C C . GLY A 1 75 ? 44.941 -12.903 -49.057 1.000 32.213 75 GLY A C 1
ATOM 567 O O . GLY A 1 75 ? 44.931 -11.686 -48.835 1.000 39.964 75 GLY A O 1
ATOM 568 N N . VAL A 1 76 ? 45.026 -13.790 -48.052 1.000 29.212 76 VAL A N 1
ATOM 569 C CA . VAL A 1 76 ? 45.118 -13.390 -46.662 1.000 24.648 76 VAL A CA 1
ATOM 570 C C . VAL A 1 76 ? 46.532 -12.867 -46.365 1.000 25.889 76 VAL A C 1
ATOM 571 O O . VAL A 1 76 ? 47.547 -13.473 -46.765 1.000 26.723 76 VAL A O 1
ATOM 575 N N . SER A 1 77 ? 46.598 -11.762 -45.602 1.000 24.438 77 SER A N 1
ATOM 576 C CA . SER A 1 77 ? 47.851 -11.191 -45.129 1.000 25.536 77 SER A CA 1
ATOM 577 C C . SER A 1 77 ? 48.738 -12.296 -44.553 1.000 26.237 77 SER A C 1
ATOM 578 O O . SER A 1 77 ? 48.219 -13.184 -43.848 1.000 25.604 77 SER A O 1
ATOM 581 N N . ASP A 1 78 ? 50.065 -12.220 -44.809 1.000 26.560 78 ASP A N 1
ATOM 582 C CA . ASP A 1 78 ? 51.014 -13.146 -44.175 1.000 29.499 78 ASP A CA 1
ATOM 583 C C . ASP A 1 78 ? 51.721 -12.473 -42.991 1.000 29.530 78 ASP A C 1
ATOM 584 O O . ASP A 1 78 ? 52.816 -12.860 -42.570 1.000 31.246 78 ASP A O 1
ATOM 589 N N . PHE A 1 79 ? 51.103 -11.416 -42.471 1.000 28.990 79 PHE A N 1
ATOM 590 C CA . PHE A 1 79 ? 51.739 -10.659 -41.411 1.000 27.969 79 PHE A CA 1
ATOM 591 C C . PHE A 1 79 ? 52.067 -11.591 -40.234 1.000 28.327 79 PHE A C 1
ATOM 592 O O . PHE A 1 79 ? 53.136 -11.463 -39.651 1.000 29.838 79 PHE A O 1
ATOM 600 N N . CYS A 1 80 ? 51.151 -12.533 -39.897 1.000 25.831 80 CYS A N 1
ATOM 601 C CA . CYS A 1 80 ? 51.188 -13.289 -38.650 1.000 22.401 80 CYS A CA 1
ATOM 602 C C . CYS A 1 80 ? 52.152 -14.475 -38.761 1.000 22.514 80 CYS A C 1
ATOM 603 O O . CYS A 1 80 ? 52.363 -15.205 -37.780 1.000 21.181 80 CYS A O 1
ATOM 606 N N . VAL A 1 81 ? 52.731 -14.688 -39.945 1.000 22.452 81 VAL A N 1
ATOM 607 C CA . VAL A 1 81 ? 53.502 -15.900 -40.172 1.000 23.200 81 VAL A CA 1
ATOM 608 C C . VAL A 1 81 ? 54.969 -15.497 -40.050 1.000 23.725 81 VAL A C 1
ATOM 609 O O . VAL A 1 81 ? 55.373 -14.549 -40.659 1.000 28.241 81 VAL A O 1
ATOM 613 N N . SER A 1 82 ? 55.748 -16.169 -39.197 1.000 23.537 82 SER A N 1
ATOM 614 C CA . SER A 1 82 ? 57.113 -15.774 -38.889 1.000 20.598 82 SER A CA 1
ATOM 615 C C . SER A 1 82 ? 57.788 -16.996 -38.282 1.000 20.480 82 SER A C 1
ATOM 616 O O . SER A 1 82 ? 57.145 -18.036 -38.183 1.000 19.876 82 SER A O 1
ATOM 619 N N . PRO A 1 83 ? 59.075 -16.925 -37.884 1.000 22.451 83 PRO A N 1
ATOM 620 C CA . PRO A 1 83 ? 59.717 -17.994 -37.098 1.000 22.681 83 PRO A CA 1
ATOM 621 C C . PRO A 1 83 ? 59.009 -18.449 -35.818 1.000 24.783 83 PRO A C 1
ATOM 622 O O . PRO A 1 83 ? 59.293 -19.562 -35.328 1.000 27.919 83 PRO A O 1
ATOM 626 N N . ALA A 1 84 ? 58.083 -17.619 -35.283 1.000 22.723 84 ALA A N 1
ATOM 627 C CA . ALA A 1 84 ? 57.382 -17.909 -34.020 1.000 20.657 84 ALA A CA 1
ATOM 628 C C . ALA A 1 84 ? 56.180 -18.810 -34.290 1.000 21.153 84 ALA A C 1
ATOM 629 O O . ALA A 1 84 ? 55.473 -19.173 -33.343 1.000 24.675 84 ALA A O 1
ATOM 631 N N . TYR A 1 85 ? 55.899 -19.104 -35.580 1.000 18.956 85 TYR A N 1
ATOM 632 C CA . TYR A 1 85 ? 54.641 -19.734 -35.993 1.000 17.590 85 TYR A CA 1
ATOM 633 C C . TYR A 1 85 ? 54.493 -21.105 -35.334 1.000 17.913 85 TYR A C 1
ATOM 634 O O . TYR A 1 85 ? 53.390 -21.512 -34.945 1.000 19.340 85 TYR A O 1
ATOM 643 N N . TRP A 1 86 ? 55.619 -21.819 -35.237 1.000 17.228 86 TRP A N 1
ATOM 644 C CA . TRP A 1 86 ? 55.584 -23.186 -34.734 1.000 17.726 86 TRP A CA 1
ATOM 645 C C . TRP A 1 86 ? 55.183 -23.209 -33.269 1.000 17.209 86 TRP A C 1
ATOM 646 O O . TRP A 1 86 ? 54.886 -24.283 -32.771 1.000 19.118 86 TRP A O 1
ATOM 657 N N . LEU A 1 87 ? 55.177 -22.063 -32.579 1.000 19.050 87 LEU A N 1
ATOM 658 C CA . LEU A 1 87 ? 54.765 -22.050 -31.166 1.000 18.514 87 LEU A CA 1
ATOM 659 C C . LEU A 1 87 ? 53.264 -22.32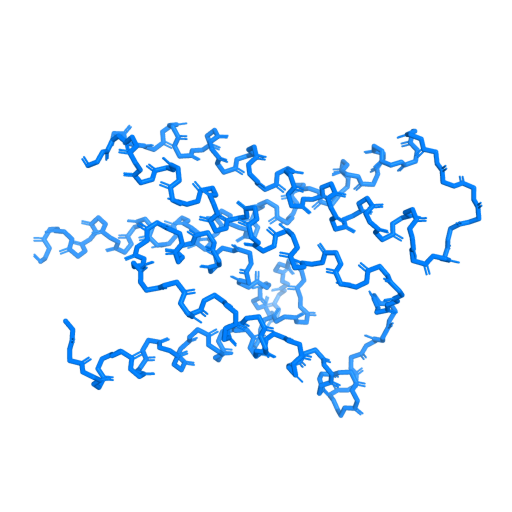4 -31.039 1.000 18.763 87 LEU A C 1
ATOM 660 O O . LEU A 1 87 ? 52.803 -22.537 -29.915 1.000 18.521 87 LEU A O 1
ATOM 665 N N . LEU A 1 88 ? 52.528 -22.371 -32.174 1.000 19.719 88 LEU A N 1
ATOM 666 C CA . LEU A 1 88 ? 51.111 -22.761 -32.216 1.000 17.983 88 LEU A CA 1
ATOM 667 C C . LEU A 1 88 ? 50.966 -24.195 -31.699 1.000 17.954 88 LEU A C 1
ATOM 668 O O . LEU A 1 88 ? 49.961 -24.577 -31.105 1.000 17.852 88 LEU A O 1
ATOM 673 N N . ILE A 1 89 ? 51.975 -25.017 -32.013 1.000 18.560 89 ILE A N 1
ATOM 674 C CA . ILE A 1 89 ? 51.905 -26.444 -31.753 1.000 18.549 89 ILE A CA 1
ATOM 675 C C . ILE A 1 89 ? 51.817 -26.664 -30.251 1.000 17.658 89 ILE A C 1
ATOM 676 O O . ILE A 1 89 ? 50.904 -27.355 -29.799 1.000 18.509 89 ILE A O 1
ATOM 681 N N . PRO A 1 90 ? 52.737 -26.144 -29.419 1.000 16.676 90 PRO A N 1
ATOM 682 C CA . PRO A 1 90 ? 52.571 -26.305 -27.958 1.000 15.812 90 PRO A CA 1
ATOM 683 C C . PRO A 1 90 ? 51.271 -25.689 -27.408 1.000 15.283 90 PRO A C 1
ATOM 684 O O . PRO A 1 90 ? 50.697 -26.213 -26.460 1.000 15.575 90 PRO A O 1
ATOM 688 N N . ALA A 1 91 ? 50.753 -24.633 -28.062 1.000 15.552 91 ALA A N 1
ATOM 689 C CA . ALA A 1 91 ? 49.490 -24.018 -27.650 1.000 15.417 91 ALA A CA 1
ATOM 690 C C . ALA A 1 91 ? 48.354 -25.001 -27.917 1.000 15.945 91 ALA A C 1
ATOM 691 O O . ALA A 1 91 ? 47.576 -25.252 -26.997 1.000 17.535 91 ALA A O 1
ATOM 693 N N . TYR A 1 92 ? 48.372 -25.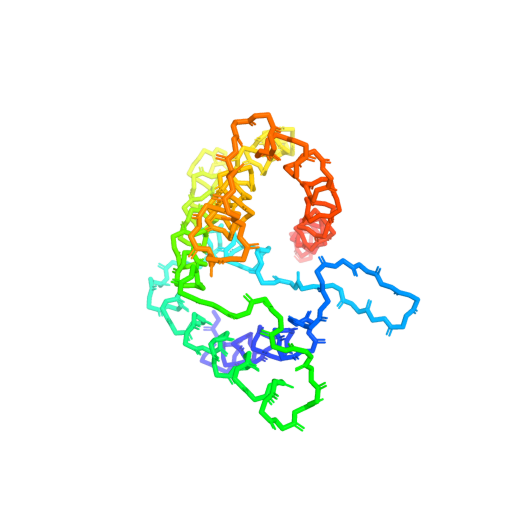657 -29.093 1.000 15.827 92 TYR A N 1
ATOM 694 C CA . TYR A 1 92 ? 47.363 -26.647 -29.418 1.000 16.078 92 TYR A CA 1
ATOM 695 C C . TYR A 1 92 ? 47.376 -27.803 -28.424 1.000 16.410 92 TYR A C 1
ATOM 696 O O . TYR A 1 92 ? 46.317 -28.339 -28.084 1.000 19.380 92 TYR A O 1
ATOM 705 N N . LEU A 1 93 ? 48.588 -28.257 -28.075 1.000 16.481 93 LEU A N 1
ATOM 706 C CA . LEU A 1 93 ? 48.827 -29.369 -27.147 1.000 17.376 93 LEU A CA 1
ATOM 707 C C . LEU A 1 93 ? 48.363 -28.974 -25.743 1.000 16.430 93 LEU A C 1
ATOM 708 O O . LEU A 1 93 ? 47.817 -29.804 -25.023 1.000 17.648 93 LEU A O 1
ATOM 713 N N . ALA A 1 94 ? 48.643 -27.735 -25.316 1.000 15.191 94 ALA A N 1
ATOM 714 C CA . ALA A 1 94 ? 48.205 -27.261 -24.014 1.000 15.352 94 ALA A CA 1
ATOM 715 C C . ALA A 1 94 ? 46.683 -27.297 -23.980 1.000 16.175 94 ALA A C 1
ATOM 716 O O . ALA A 1 94 ? 46.096 -27.817 -23.042 1.000 17.560 94 ALA A O 1
ATOM 718 N N . LEU A 1 95 ? 46.031 -26.801 -25.033 1.000 16.772 95 LEU A N 1
ATOM 719 C CA . LEU A 1 95 ? 44.561 -26.850 -25.089 1.000 16.757 95 LEU A CA 1
ATOM 720 C C . LEU A 1 95 ? 44.018 -28.274 -25.037 1.000 17.516 95 LEU A C 1
ATOM 721 O O . LEU A 1 95 ? 43.060 -28.529 -24.332 1.000 19.340 95 LEU A O 1
ATOM 726 N N . PHE A 1 96 ? 44.593 -29.198 -25.809 1.000 16.125 96 PHE A N 1
ATOM 727 C CA . PHE A 1 96 ? 44.185 -30.594 -25.785 1.000 16.354 96 PHE A CA 1
ATOM 728 C C . PHE A 1 96 ? 44.357 -31.178 -24.368 1.000 16.256 96 PHE A C 1
ATOM 729 O O . PHE A 1 96 ? 43.502 -31.941 -23.855 1.000 15.827 96 PHE A O 1
ATOM 737 N N . ALA A 1 97 ? 45.508 -30.863 -23.744 1.000 15.859 97 ALA A N 1
ATOM 738 C CA . ALA A 1 97 ? 45.780 -31.365 -22.402 1.000 16.827 97 ALA A CA 1
ATOM 739 C C . ALA A 1 97 ? 44.775 -30.763 -21.427 1.000 18.410 97 ALA A C 1
ATOM 740 O O . ALA A 1 97 ? 44.348 -31.436 -20.508 1.000 18.103 97 ALA A O 1
ATOM 742 N N . GLY A 1 98 ? 44.392 -29.495 -21.646 1.000 19.902 98 GLY A N 1
ATOM 743 C CA . GLY A 1 98 ? 43.362 -28.863 -20.840 1.000 20.170 98 GLY A CA 1
ATOM 744 C C . GLY A 1 98 ? 42.082 -29.686 -20.847 1.000 20.411 98 GLY A C 1
ATOM 745 O O . GLY A 1 98 ? 41.528 -29.956 -19.799 1.000 19.586 98 GLY A O 1
ATOM 746 N N . GLY A 1 99 ? 41.655 -30.116 -22.040 1.000 21.526 99 GLY A N 1
ATOM 747 C CA . GLY A 1 99 ? 40.400 -30.837 -22.160 1.000 22.237 99 GLY A CA 1
ATOM 748 C C . GLY A 1 99 ? 40.486 -32.222 -21.540 1.000 23.214 99 GLY A C 1
ATOM 749 O O . GLY A 1 99 ? 39.509 -32.702 -20.972 1.000 26.226 99 GLY A O 1
ATOM 750 N N . ARG A 1 100 ? 41.632 -32.891 -21.717 1.000 24.051 100 ARG A N 1
ATOM 751 C CA . ARG A 1 100 ? 41.891 -34.141 -21.018 1.000 25.018 100 ARG A CA 1
ATOM 752 C C . ARG A 1 100 ? 41.773 -33.945 -19.505 1.000 23.909 100 ARG A C 1
ATOM 753 O O . ARG A 1 100 ? 41.199 -34.798 -18.817 1.000 24.639 100 ARG A O 1
ATOM 761 N N . PHE A 1 101 ? 42.312 -32.839 -18.970 1.000 22.801 101 PHE A N 1
ATOM 762 C CA . PHE A 1 101 ? 42.342 -32.630 -17.529 1.000 25.363 101 PHE A CA 1
ATOM 763 C C . PHE A 1 101 ? 40.925 -32.393 -17.015 1.000 26.559 101 PHE A C 1
ATOM 764 O O . PHE A 1 101 ? 40.543 -32.992 -16.026 1.000 29.518 101 PHE A O 1
ATOM 772 N N . TYR A 1 102 ? 40.152 -31.550 -17.711 1.000 27.316 102 TYR A N 1
ATOM 773 C CA . TYR A 1 102 ? 38.768 -31.258 -17.369 1.000 30.227 102 TYR A CA 1
ATOM 774 C C . TYR A 1 102 ? 37.915 -32.533 -17.394 1.000 32.229 102 TYR A C 1
ATOM 775 O O . TYR A 1 102 ? 36.929 -32.596 -16.636 1.000 34.258 102 TYR A O 1
ATOM 784 N N . ALA A 1 103 ? 38.223 -33.487 -18.309 1.000 31.391 103 ALA A N 1
ATOM 785 C CA . ALA A 1 103 ? 37.450 -34.714 -18.392 1.000 33.851 103 ALA A CA 1
ATOM 786 C C . ALA A 1 103 ? 37.823 -35.694 -17.279 1.000 36.642 103 ALA A C 1
ATOM 787 O O . ALA A 1 103 ? 36.993 -36.514 -16.941 1.000 45.492 103 ALA A O 1
ATOM 789 N N . ARG A 1 104 ? 39.068 -35.661 -16.777 1.000 44.203 104 ARG A N 1
ATOM 790 C CA . ARG A 1 104 ? 39.579 -36.560 -15.751 1.000 57.925 104 ARG A CA 1
ATOM 791 C C . ARG A 1 104 ? 38.747 -36.361 -14.491 1.000 64.021 104 ARG A C 1
ATOM 792 O O . ARG A 1 104 ? 38.090 -37.309 -14.050 1.000 81.762 104 ARG A O 1
ATOM 800 N N . GLY A 1 105 ? 38.744 -35.130 -13.955 1.000 69.698 105 GLY A N 1
ATOM 801 C CA . GLY A 1 105 ? 37.891 -34.808 -12.816 1.000 86.531 105 GLY A CA 1
ATOM 802 C C . GLY A 1 105 ? 36.449 -34.712 -13.296 1.000 100.554 105 GLY A C 1
ATOM 803 O O . GLY A 1 105 ? 36.242 -34.553 -14.497 1.000 106.088 105 GLY A O 1
ATOM 804 N N . HIS A 1 106 ? 35.469 -34.852 -12.394 1.000 114.229 106 HIS A N 1
ATOM 805 C CA . HIS A 1 106 ? 34.058 -34.834 -12.775 1.000 137.303 106 HIS A CA 1
ATOM 806 C C . HIS A 1 106 ? 33.811 -35.812 -13.928 1.000 134.727 106 HIS A C 1
ATOM 807 O O . HIS A 1 106 ? 33.055 -35.500 -14.856 1.000 138.200 106 HIS A O 1
ATOM 814 N N . SER A 1 107 ? 34.461 -36.990 -13.848 1.000 135.851 107 SER A N 1
ATOM 815 C CA . SER A 1 107 ? 34.344 -38.050 -14.842 1.000 122.367 107 SER A CA 1
ATOM 816 C C . SER A 1 107 ? 32.869 -38.399 -15.070 1.000 127.771 107 SER A C 1
ATOM 817 O O . SER A 1 107 ? 32.109 -38.279 -14.089 1.000 149.595 107 SER A O 1
ATOM 820 N N . LEU A 1 111 ? 27.050 -29.614 -13.482 1.000 105.712 111 LEU A N 1
ATOM 821 C CA . LEU A 1 111 ? 27.785 -29.439 -12.196 1.000 119.210 111 LEU A CA 1
ATOM 822 C C . LEU A 1 111 ? 29.227 -29.034 -12.502 1.000 113.551 111 LEU A C 1
ATOM 823 O O . LEU A 1 111 ? 29.846 -28.279 -11.749 1.000 117.659 111 LEU A O 1
ATOM 828 N N . GLY A 1 112 ? 29.743 -29.587 -13.604 1.000 111.459 112 GLY A N 1
ATOM 829 C CA . GLY A 1 112 ? 31.107 -29.385 -14.041 1.000 91.562 112 GLY A CA 1
ATOM 830 C C . GLY A 1 112 ? 31.369 -27.955 -14.503 1.000 62.869 112 GLY A C 1
ATOM 831 O O . GLY A 1 112 ? 32.504 -27.640 -14.597 1.000 59.273 112 GLY A O 1
ATOM 832 N N . LEU A 1 113 ? 30.358 -27.094 -14.655 1.000 63.922 113 LEU A N 1
ATOM 833 C CA . LEU A 1 113 ? 30.408 -25.787 -15.307 1.000 73.483 113 LEU A CA 1
ATOM 834 C C . LEU A 1 113 ? 31.310 -24.718 -14.666 1.000 75.027 113 LEU A C 1
ATOM 835 O O . LEU A 1 113 ? 31.902 -23.971 -15.432 1.000 77.270 113 LEU A O 1
ATOM 840 N N . PHE A 1 114 ? 31.319 -24.496 -13.333 1.000 75.110 114 PHE A N 1
ATOM 841 C CA . PHE A 1 114 ? 32.162 -23.437 -12.772 1.000 68.345 114 PHE A CA 1
ATOM 842 C C . PHE A 1 114 ? 33.622 -23.905 -12.786 1.000 55.960 114 PHE A C 1
ATOM 843 O O . PHE A 1 114 ? 34.543 -23.081 -12.884 1.000 50.894 114 PHE A O 1
ATOM 851 N N . ARG A 1 115 ? 33.799 -25.235 -12.661 1.000 43.304 115 ARG A N 1
ATOM 852 C CA . ARG A 1 115 ? 35.096 -25.862 -12.849 1.000 39.226 115 ARG A CA 1
ATOM 853 C C . ARG A 1 115 ? 35.537 -25.695 -14.301 1.000 35.686 115 ARG A C 1
ATOM 854 O O . ARG A 1 115 ? 36.697 -25.402 -14.532 1.000 37.495 115 ARG A O 1
ATOM 862 N N . LEU A 1 116 ? 34.616 -25.855 -15.267 1.000 29.476 116 LEU A N 1
ATOM 863 C CA . LEU A 1 116 ? 34.991 -25.707 -16.664 1.000 29.703 116 LEU A CA 1
ATOM 864 C C . LEU A 1 116 ? 35.522 -24.294 -16.917 1.000 30.361 116 LEU A C 1
ATOM 865 O O . LEU A 1 116 ? 36.550 -24.117 -17.585 1.000 32.955 116 LEU A O 1
ATOM 870 N N . ALA A 1 117 ? 34.800 -23.298 -16.391 1.000 24.921 117 ALA A N 1
ATOM 871 C CA . ALA A 1 117 ? 35.195 -21.918 -16.634 1.000 25.871 117 ALA A CA 1
ATOM 872 C C . ALA A 1 117 ? 36.625 -21.697 -16.144 1.000 24.510 117 ALA A C 1
ATOM 873 O O . ALA A 1 117 ? 37.408 -21.057 -16.842 1.000 27.173 117 ALA A O 1
ATOM 875 N N . GLY A 1 118 ? 36.951 -22.204 -14.946 1.000 23.886 118 GLY A N 1
ATOM 876 C CA . GLY A 1 118 ? 38.287 -21.957 -14.416 1.000 22.308 118 GLY A CA 1
ATOM 877 C C . GLY A 1 118 ? 39.387 -22.649 -15.220 1.000 21.886 118 GLY A C 1
ATOM 878 O O . GLY A 1 118 ? 40.442 -22.065 -15.465 1.000 22.153 118 GLY A O 1
ATOM 879 N N . VAL A 1 119 ? 39.117 -23.882 -15.654 1.000 23.105 119 VAL A N 1
ATOM 880 C CA . VAL A 1 119 ? 40.019 -24.655 -16.501 1.000 25.567 119 VAL A CA 1
ATOM 881 C C . VAL A 1 119 ? 40.235 -23.943 -17.829 1.000 25.781 119 VAL A C 1
ATOM 882 O O . VAL A 1 119 ? 41.394 -23.891 -18.278 1.000 25.307 119 VAL A O 1
ATOM 886 N N . ALA A 1 120 ? 39.132 -23.468 -18.454 1.000 24.299 120 ALA A N 1
ATOM 887 C CA . ALA A 1 120 ? 39.199 -22.779 -19.741 1.000 25.250 120 ALA A CA 1
ATOM 888 C C . ALA A 1 120 ? 40.100 -21.545 -19.591 1.000 24.963 120 ALA A C 1
ATOM 889 O O . ALA A 1 120 ? 41.058 -21.334 -20.332 1.000 23.461 120 ALA A O 1
ATOM 891 N N . LEU A 1 121 ? 39.827 -20.735 -18.565 1.000 24.701 121 LEU A N 1
ATOM 892 C CA . LEU A 1 121 ? 40.559 -19.492 -18.442 1.000 24.741 121 LEU A CA 1
ATOM 893 C C . LEU A 1 121 ? 42.066 -19.781 -18.316 1.000 26.005 121 LEU A C 1
ATOM 894 O O . LEU A 1 121 ? 42.899 -19.092 -18.897 1.000 28.312 121 LEU A O 1
ATOM 899 N N . ALA A 1 122 ? 42.437 -20.838 -17.583 1.000 24.815 122 ALA A N 1
ATOM 900 C CA . ALA A 1 122 ? 43.837 -21.135 -17.325 1.000 23.093 122 ALA A CA 1
ATOM 901 C C . ALA A 1 122 ? 44.499 -21.738 -18.564 1.000 22.817 122 ALA A C 1
ATOM 902 O O . ALA A 1 122 ? 45.666 -21.448 -18.877 1.000 23.048 122 ALA A O 1
ATOM 904 N N . VAL A 1 123 ? 43.782 -22.647 -19.237 1.000 20.740 123 VAL A N 1
ATOM 905 C CA . VAL A 1 123 ? 44.385 -23.350 -20.348 1.000 21.849 123 VAL A CA 1
ATOM 906 C C . VAL A 1 123 ? 44.492 -22.407 -21.545 1.000 21.477 123 VAL A C 1
ATOM 907 O O . VAL A 1 123 ? 45.510 -22.404 -22.282 1.000 21.983 123 VAL A O 1
ATOM 911 N N . VAL A 1 124 ? 43.453 -21.582 -21.749 1.000 18.498 124 VAL A N 1
ATOM 912 C CA . VAL A 1 124 ? 43.561 -20.592 -22.808 1.000 18.258 124 VAL A CA 1
ATOM 913 C C . VAL A 1 124 ? 44.685 -19.598 -22.495 1.000 19.407 124 VAL A C 1
ATOM 914 O O . VAL A 1 124 ? 45.374 -19.168 -23.436 1.000 21.792 124 VAL A O 1
ATOM 918 N N . ALA A 1 125 ? 44.882 -19.242 -21.203 1.000 18.134 125 ALA A N 1
ATOM 919 C CA . ALA A 1 125 ? 45.943 -18.304 -20.848 1.000 18.954 125 ALA A CA 1
ATOM 920 C C . ALA A 1 125 ? 47.299 -18.893 -21.244 1.000 18.578 125 ALA A C 1
ATOM 921 O O . ALA A 1 125 ? 48.202 -18.176 -21.662 1.000 19.854 125 ALA A O 1
ATOM 923 N N . VAL A 1 126 ? 47.485 -20.192 -21.005 1.000 18.197 126 VAL A N 1
ATOM 924 C CA . VAL A 1 126 ? 48.715 -20.841 -21.443 1.000 19.262 126 VAL A CA 1
ATOM 925 C C . VAL A 1 126 ? 48.847 -20.724 -22.966 1.000 18.982 126 VAL A C 1
ATOM 926 O O . VAL A 1 126 ? 49.932 -20.478 -23.493 1.000 20.618 126 VAL A O 1
ATOM 930 N N . ALA A 1 127 ? 47.756 -20.917 -23.699 1.000 19.185 127 ALA A N 1
ATOM 931 C CA . ALA A 1 127 ? 47.868 -20.887 -25.162 1.000 19.602 127 ALA A CA 1
ATOM 932 C C . ALA A 1 127 ? 48.201 -19.455 -25.581 1.000 20.091 127 ALA A C 1
ATOM 933 O O . ALA A 1 127 ? 48.981 -19.208 -26.518 1.000 20.586 127 ALA A O 1
ATOM 935 N N . GLN A 1 128 ? 47.675 -18.483 -24.830 1.000 18.953 128 GLN A N 1
ATOM 936 C CA . GLN A 1 128 ? 47.828 -17.088 -25.204 1.000 19.382 128 GLN A CA 1
ATOM 937 C C . GLN A 1 128 ? 49.273 -16.643 -24.959 1.000 20.806 128 GLN A C 1
ATOM 938 O O . GLN A 1 128 ? 49.878 -15.927 -25.748 1.000 22.740 128 GLN A O 1
ATOM 944 N N . LEU A 1 129 ? 49.849 -17.092 -23.856 1.000 20.670 129 LEU A N 1
ATOM 945 C CA . LEU A 1 129 ? 51.251 -16.799 -23.587 1.000 19.532 129 LEU A CA 1
ATOM 946 C C . LEU A 1 129 ? 52.112 -17.328 -24.730 1.000 17.919 129 LEU A C 1
ATOM 947 O O . LEU A 1 129 ? 52.946 -16.590 -25.241 1.000 17.780 129 LEU A O 1
ATOM 952 N N . LEU A 1 130 ? 51.941 -18.607 -25.075 1.000 16.299 130 LEU A N 1
ATOM 953 C CA . LEU A 1 130 ? 52.742 -19.254 -26.114 1.000 16.525 130 LEU A CA 1
ATOM 954 C C . LEU A 1 130 ? 52.582 -18.540 -27.455 1.000 16.824 130 LEU A C 1
ATOM 955 O O . LEU A 1 130 ? 53.587 -18.357 -28.202 1.000 16.390 130 LEU A O 1
ATOM 960 N N . THR A 1 131 ? 51.344 -18.084 -27.762 1.000 15.986 131 THR A N 1
ATOM 961 C CA . THR A 1 131 ? 51.112 -17.541 -29.104 1.000 16.438 131 THR A CA 1
ATOM 962 C C . THR A 1 131 ? 51.363 -16.025 -29.174 1.000 17.971 131 THR A C 1
ATOM 963 O O . THR A 1 131 ? 52.203 -15.547 -29.963 1.000 18.718 131 THR A O 1
ATOM 967 N N . THR A 1 132 ? 50.612 -15.245 -28.388 1.000 18.601 132 THR A N 1
ATOM 968 C CA . THR A 1 132 ? 50.876 -13.815 -28.267 1.000 20.305 132 THR A CA 1
ATOM 969 C C . THR A 1 132 ? 52.299 -13.550 -27.775 1.000 21.798 132 THR A C 1
ATOM 970 O O . THR A 1 132 ? 52.996 -12.689 -28.297 1.000 24.723 132 THR A O 1
ATOM 974 N N . GLY A 1 133 ? 52.737 -14.272 -26.741 1.000 22.573 133 GLY A N 1
ATOM 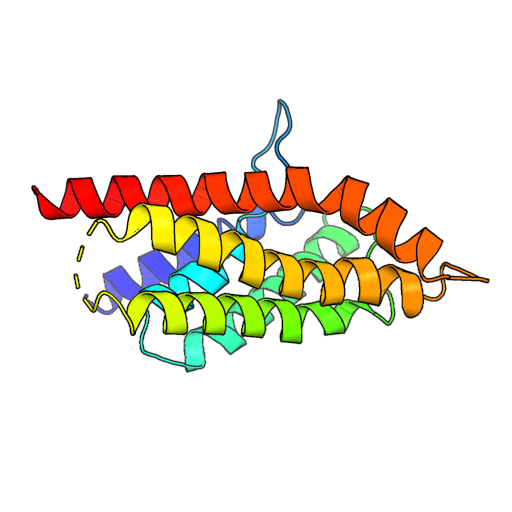975 C CA . GLY A 1 133 ? 54.091 -14.068 -26.233 1.000 20.531 133 GLY A CA 1
ATOM 976 C C . GLY A 1 133 ? 55.149 -14.578 -27.203 1.000 21.718 133 GLY A C 1
ATOM 977 O O . GLY A 1 133 ? 56.183 -13.942 -27.356 1.000 25.377 133 GLY A O 1
ATOM 978 N N . GLY A 1 134 ? 54.893 -15.740 -27.830 1.000 22.244 134 GLY A N 1
ATOM 979 C CA . GLY A 1 134 ? 55.798 -16.308 -28.829 1.000 21.127 134 GLY A CA 1
ATOM 980 C C . GLY A 1 134 ? 56.008 -15.325 -29.974 1.000 20.234 134 GLY A C 1
ATOM 981 O O . GLY A 1 134 ? 57.151 -15.067 -30.397 1.000 23.430 134 GLY A O 1
ATOM 982 N N . PHE A 1 135 ? 54.896 -14.730 -30.417 1.000 18.722 135 PHE A N 1
ATOM 983 C CA . PHE A 1 135 ? 54.913 -13.821 -31.563 1.000 19.967 135 PHE A CA 1
ATOM 984 C C . PHE A 1 135 ? 55.675 -12.536 -31.232 1.000 20.339 135 PHE A C 1
ATOM 985 O O . PHE A 1 135 ? 56.428 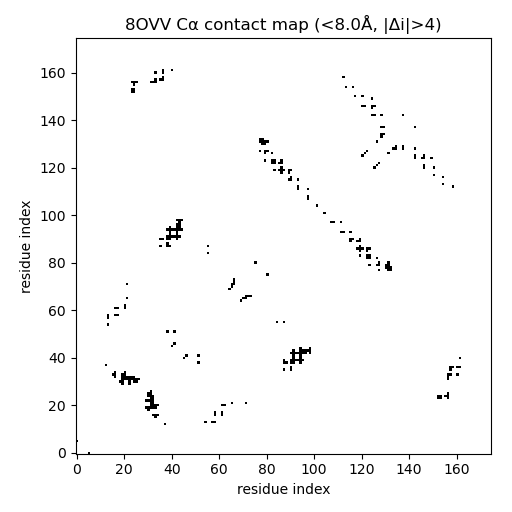-12.003 -32.051 1.000 22.582 135 PHE A O 1
ATOM 993 N N . TYR A 1 136 ? 55.448 -12.005 -30.032 1.000 21.961 136 TYR A N 1
ATOM 994 C CA . TYR A 1 136 ? 56.050 -10.752 -29.608 1.000 24.865 136 TYR A CA 1
ATOM 995 C C . TYR A 1 136 ? 57.551 -10.959 -29.416 1.000 28.234 136 TYR A C 1
ATOM 996 O O . TYR A 1 136 ? 58.375 -10.147 -29.872 1.000 33.831 136 TYR A O 1
ATOM 1005 N N . PHE A 1 137 ? 57.907 -12.079 -28.774 1.000 25.793 137 PHE A N 1
ATOM 1006 C CA . PHE A 1 137 ? 59.316 -12.270 -28.458 1.000 28.851 137 PHE A CA 1
ATOM 1007 C C . PHE A 1 137 ? 60.104 -12.837 -29.646 1.000 28.812 137 PHE A C 1
ATOM 1008 O O . PHE A 1 137 ? 61.275 -12.509 -29.773 1.000 30.031 137 PHE A O 1
ATOM 1016 N N . TYR A 1 138 ? 59.493 -13.679 -30.512 1.000 28.888 138 TYR A N 1
ATOM 1017 C CA . TYR A 1 138 ? 60.274 -14.432 -31.493 1.000 28.382 138 TYR A CA 1
ATOM 1018 C C . TYR A 1 138 ? 59.857 -14.152 -32.930 1.000 28.376 138 TYR A C 1
ATOM 1019 O O . TYR A 1 138 ? 60.448 -14.709 -33.845 1.000 29.059 138 TYR A O 1
ATOM 1028 N N . SER A 1 139 ? 58.846 -13.317 -33.180 1.000 29.391 139 SER A N 1
ATOM 1029 C CA . SER A 1 139 ? 58.498 -13.087 -34.580 1.000 29.815 139 SER A CA 1
ATOM 1030 C C . SER A 1 139 ? 59.625 -12.303 -35.275 1.000 32.956 139 SER A C 1
ATOM 1031 O O . SER A 1 139 ? 59.802 -12.381 -36.494 1.000 33.601 139 SER A O 1
ATOM 1034 N N . GLY A 1 140 ? 60.401 -11.523 -34.499 1.000 36.559 140 GLY A N 1
ATOM 1035 C CA . GLY A 1 140 ? 61.445 -10.690 -35.089 1.000 34.533 140 GLY A CA 1
ATOM 1036 C C . GLY A 1 140 ? 60.874 -9.358 -35.573 1.000 40.438 140 GLY A C 1
ATOM 1037 O O . GLY A 1 140 ? 61.611 -8.536 -36.105 1.000 43.047 140 GLY A O 1
ATOM 1038 N N . ARG A 1 141 ? 59.575 -9.133 -35.360 1.000 43.613 141 ARG A N 1
ATOM 1039 C CA . ARG A 1 141 ? 58.920 -7.881 -35.697 1.000 44.068 141 ARG A CA 1
ATOM 1040 C C . ARG A 1 141 ? 58.987 -6.891 -34.536 1.000 44.248 141 ARG A C 1
ATOM 1041 O O . ARG A 1 141 ? 58.452 -5.798 -34.660 1.000 48.915 141 ARG A O 1
ATOM 1049 N N . PHE A 1 142 ? 59.627 -7.264 -33.421 1.000 41.931 142 PHE A N 1
ATOM 1050 C CA . PHE A 1 142 ? 59.679 -6.420 -32.234 1.000 44.624 142 PHE A CA 1
ATOM 1051 C C . PHE A 1 142 ? 61.126 -6.314 -31.784 1.000 47.228 142 PHE A C 1
ATOM 1052 O O . PHE A 1 142 ? 61.742 -7.316 -31.412 1.000 56.011 142 PHE A O 1
ATOM 1060 N N . ALA A 1 143 ? 61.640 -5.088 -31.849 1.000 47.152 143 ALA A N 1
ATOM 1061 C CA . ALA A 1 143 ? 63.044 -4.841 -31.579 1.000 55.577 143 ALA A CA 1
ATOM 1062 C C . ALA A 1 143 ? 63.330 -4.933 -30.083 1.000 58.078 143 ALA A C 1
ATOM 1063 O O . ALA A 1 143 ? 64.345 -5.524 -29.714 1.000 67.119 143 ALA A O 1
ATOM 1065 N N . ASP A 1 144 ? 62.454 -4.362 -29.234 1.000 59.623 144 ASP A N 1
ATOM 1066 C CA . ASP A 1 144 ? 62.747 -4.281 -27.801 1.000 57.372 144 ASP A CA 1
ATOM 1067 C C . ASP A 1 144 ? 61.548 -4.744 -26.986 1.000 53.151 144 ASP A C 1
ATOM 1068 O O . ASP A 1 144 ? 60.892 -3.945 -26.294 1.000 58.910 144 ASP A O 1
ATOM 1073 N N . PRO A 1 145 ? 61.231 -6.059 -27.063 1.000 52.680 145 PRO A N 1
ATOM 1074 C CA . PRO A 1 145 ? 60.107 -6.632 -26.331 1.000 50.266 145 PRO A CA 1
ATOM 1075 C C . PRO A 1 145 ? 60.437 -6.738 -24.854 1.000 46.421 145 PRO A C 1
ATOM 1076 O O . PRO A 1 145 ? 61.513 -7.224 -24.493 1.000 48.393 145 PRO A O 1
ATOM 1080 N N . THR A 1 146 ? 59.475 -6.274 -24.042 1.000 43.023 146 THR A N 1
ATOM 1081 C CA . THR A 1 146 ? 59.582 -6.210 -22.592 1.000 39.404 146 THR A CA 1
ATOM 1082 C C . THR A 1 146 ? 58.414 -6.975 -21.972 1.000 36.243 146 THR A C 1
ATOM 1083 O O . THR A 1 146 ? 57.443 -7.338 -22.649 1.000 36.212 146 THR A O 1
ATOM 1087 N N . LEU A 1 147 ? 58.514 -7.167 -20.661 1.000 32.598 147 LEU A N 1
ATOM 1088 C CA . LEU A 1 147 ? 57.482 -7.822 -19.882 1.000 33.949 147 LEU A CA 1
ATOM 1089 C C . LEU A 1 147 ? 56.243 -6.927 -19.885 1.000 34.542 147 LEU A C 1
ATOM 1090 O O . LEU A 1 147 ? 55.114 -7.405 -20.023 1.000 38.199 147 LEU A O 1
ATOM 1095 N N . ALA A 1 148 ? 56.454 -5.620 -19.730 1.000 37.198 148 ALA A N 1
ATOM 1096 C CA . ALA A 1 148 ? 55.344 -4.685 -19.785 1.000 39.788 148 ALA A CA 1
ATOM 1097 C C . ALA A 1 148 ? 54.665 -4.822 -21.149 1.000 38.804 148 ALA A C 1
ATOM 1098 O O . ALA A 1 148 ? 53.461 -5.079 -21.243 1.000 39.298 148 ALA A O 1
ATOM 1100 N N . GLY A 1 149 ? 55.472 -4.713 -22.202 1.000 35.451 149 GLY A N 1
ATOM 1101 C CA . GLY A 1 149 ? 54.952 -4.866 -23.547 1.000 33.043 149 GLY A CA 1
ATOM 1102 C C . GLY A 1 149 ? 54.176 -6.176 -23.704 1.000 32.741 149 GLY A C 1
ATOM 1103 O O . GLY A 1 149 ? 53.102 -6.184 -24.306 1.000 32.963 149 GLY A O 1
ATOM 1104 N N . LEU A 1 150 ? 54.706 -7.272 -23.133 1.000 30.126 150 LEU A N 1
ATOM 1105 C CA . LEU A 1 150 ? 54.044 -8.564 -23.214 1.000 30.131 150 LEU A CA 1
ATOM 1106 C C . LEU A 1 150 ? 52.641 -8.494 -22.607 1.000 31.923 150 LEU A C 1
ATOM 1107 O O . LEU A 1 150 ? 51.665 -8.926 -23.237 1.000 32.645 150 LEU A O 1
ATOM 1112 N N . VAL A 1 151 ? 52.572 -7.989 -21.363 1.000 31.585 151 VAL A N 1
ATOM 1113 C CA . VAL A 1 151 ? 51.325 -7.874 -20.626 1.000 30.950 151 VAL A CA 1
ATOM 1114 C C . VAL A 1 151 ? 50.319 -6.947 -21.330 1.000 29.493 151 VAL A C 1
ATOM 1115 O O . VAL A 1 151 ? 49.146 -7.327 -21.317 1.000 31.866 151 VAL A O 1
ATOM 1119 N N . LEU A 1 152 ? 50.717 -5.766 -21.903 1.000 26.972 152 LEU A N 1
ATOM 1120 C CA . LEU A 1 152 ? 49.783 -4.897 -22.635 1.000 29.370 152 LEU A CA 1
ATOM 1121 C C . LEU A 1 152 ? 49.127 -5.772 -23.701 1.000 30.511 152 LEU A C 1
ATOM 1122 O O . LEU A 1 152 ? 47.926 -5.612 -23.940 1.000 38.008 152 LEU A O 1
ATOM 1127 N N . ARG A 1 153 ? 49.911 -6.665 -24.345 1.000 27.105 153 ARG A N 1
ATOM 1128 C CA . ARG A 1 153 ? 49.406 -7.380 -25.519 1.000 26.293 153 ARG A CA 1
ATOM 1129 C C . ARG A 1 153 ? 48.497 -8.524 -25.098 1.000 25.395 153 ARG A C 1
ATOM 1130 O O . ARG A 1 153 ? 47.448 -8.700 -25.706 1.000 23.732 153 ARG A O 1
ATOM 1138 N N . LEU A 1 154 ? 48.871 -9.257 -24.032 1.000 26.028 154 LEU A N 1
ATOM 1139 C CA . LEU A 1 154 ? 48.002 -10.282 -23.466 1.000 24.095 154 LEU A CA 1
ATOM 1140 C C . LEU A 1 154 ? 46.663 -9.681 -23.046 1.000 25.776 154 LEU A C 1
ATOM 1141 O O . LEU A 1 154 ? 45.636 -10.327 -23.234 1.000 28.524 154 LEU A O 1
ATOM 1146 N N . GLU A 1 155 ? 46.683 -8.470 -22.457 1.000 27.823 155 GLU A N 1
ATOM 1147 C CA . GLU A 1 155 ? 45.471 -7.793 -21.997 1.000 28.285 155 GLU A CA 1
ATOM 1148 C C . GLU A 1 155 ? 44.554 -7.477 -23.182 1.000 28.608 155 GLU A C 1
ATOM 1149 O O . GLU A 1 155 ? 43.331 -7.574 -23.077 1.000 33.300 155 GLU A O 1
ATOM 1155 N N . LYS A 1 156 ? 45.148 -7.124 -24.326 1.000 26.565 156 LYS A N 1
ATOM 1156 C CA . LYS A 1 156 ? 44.362 -6.765 -25.492 1.000 27.079 156 LYS A CA 1
ATOM 1157 C C . LYS A 1 156 ? 43.776 -8.013 -26.162 1.000 27.486 156 LYS A C 1
ATOM 1158 O O . LYS A 1 156 ? 42.597 -8.005 -26.522 1.000 30.174 156 LYS A O 1
ATOM 1164 N N . TYR A 1 157 ? 44.571 -9.084 -26.302 1.000 24.458 157 TYR A N 1
ATOM 1165 C CA . TYR A 1 157 ? 44.160 -10.194 -27.163 1.000 22.813 157 TYR A CA 1
ATOM 1166 C C . TYR A 1 157 ? 43.453 -11.306 -26.409 1.000 22.757 157 TYR A C 1
ATOM 1167 O O . TYR A 1 157 ? 42.647 -12.005 -27.018 1.000 25.201 157 TYR A O 1
ATOM 1176 N N . PHE A 1 158 ? 43.772 -11.482 -25.115 1.000 22.591 158 PHE A N 1
ATOM 1177 C CA . PHE A 1 158 ? 43.194 -12.570 -24.358 1.000 21.041 158 PHE A CA 1
ATOM 1178 C C . PHE A 1 158 ? 41.664 -12.458 -24.355 1.000 21.165 158 PHE A C 1
ATOM 1179 O O . PHE A 1 158 ? 40.957 -13.431 -24.583 1.000 23.652 158 PHE A O 1
ATOM 1187 N N . PRO A 1 159 ? 41.047 -11.329 -23.980 1.000 22.694 159 PRO A N 1
ATOM 1188 C CA . PRO A 1 159 ? 39.581 -11.320 -23.878 1.000 23.860 159 PRO A CA 1
ATOM 1189 C C . PRO A 1 159 ? 38.851 -11.787 -25.149 1.000 24.637 159 PRO A C 1
ATOM 1190 O O . PRO A 1 159 ? 38.046 -12.733 -25.090 1.000 24.179 159 PRO A O 1
ATOM 1194 N N . PRO A 1 160 ? 39.070 -11.185 -26.344 1.000 25.438 160 PRO A N 1
ATOM 1195 C CA . PRO A 1 160 ? 38.382 -11.645 -27.551 1.000 25.164 160 PRO A CA 1
ATOM 1196 C C . PRO A 1 160 ? 38.693 -13.074 -27.978 1.000 25.411 160 PRO A C 1
ATOM 1197 O O . PRO A 1 160 ? 37.774 -13.776 -28.436 1.000 28.677 160 PRO A O 1
ATOM 1201 N N . MET A 1 161 ? 39.951 -13.516 -27.799 1.000 21.509 161 MET A N 1
ATOM 1202 C CA . MET A 1 161 ? 40.282 -14.884 -28.182 1.000 23.016 161 MET A CA 1
ATOM 1203 C C . MET A 1 161 ? 39.706 -15.879 -27.164 1.000 26.019 161 MET A C 1
ATOM 1204 O O . MET A 1 161 ? 39.341 -17.008 -27.531 1.000 26.654 161 MET A O 1
ATOM 1209 N N . LEU A 1 162 ? 39.569 -15.446 -25.899 1.000 27.046 162 LEU A N 1
ATOM 1210 C CA . LEU A 1 162 ? 38.921 -16.279 -24.891 1.000 28.286 162 LEU A CA 1
ATOM 1211 C C . LEU A 1 162 ? 37.431 -16.404 -25.212 1.000 29.588 162 LEU A C 1
ATOM 1212 O O . LEU A 1 162 ? 36.865 -17.502 -25.140 1.000 33.019 162 LEU A O 1
ATOM 1217 N N . GLY A 1 163 ? 36.829 -15.277 -25.622 1.000 27.381 163 GLY A N 1
ATOM 1218 C CA . GLY A 1 163 ? 35.418 -15.224 -25.986 1.000 25.725 163 GLY A CA 1
ATOM 1219 C C . GLY A 1 163 ? 35.119 -16.146 -27.173 1.000 25.297 163 GLY A C 1
ATOM 1220 O O . GLY A 1 163 ? 34.124 -16.870 -27.181 1.000 25.720 163 GLY A O 1
ATOM 1221 N N . THR A 1 164 ? 35.985 -16.114 -28.185 1.000 26.159 164 THR A N 1
ATOM 1222 C CA . THR A 1 164 ? 35.871 -17.041 -29.306 1.000 24.862 164 THR A CA 1
ATOM 1223 C C . THR A 1 164 ? 35.826 -18.486 -28.783 1.000 26.659 164 THR A C 1
ATOM 1224 O O . THR A 1 164 ? 34.966 -19.291 -29.187 1.000 29.151 164 THR A O 1
ATOM 1228 N N . PHE A 1 165 ? 36.787 -18.811 -27.903 1.000 24.440 165 PHE A N 1
ATOM 1229 C CA . PHE A 1 165 ? 36.891 -20.140 -27.333 1.000 24.128 165 PHE A CA 1
ATOM 1230 C C . PHE A 1 165 ? 35.580 -20.488 -26.623 1.000 27.193 165 PHE A C 1
ATOM 1231 O O . PHE A 1 165 ? 35.021 -21.559 -26.864 1.000 26.294 165 PHE A O 1
ATOM 1239 N N . ALA A 1 166 ? 35.096 -19.578 -25.755 1.000 27.747 166 ALA A N 1
ATOM 1240 C CA . ALA A 1 166 ? 33.907 -19.836 -24.963 1.000 28.101 166 ALA A CA 1
ATOM 1241 C C . ALA A 1 166 ? 32.681 -19.942 -25.874 1.000 29.494 166 ALA A C 1
ATOM 1242 O O . ALA A 1 166 ? 31.737 -20.660 -25.559 1.000 28.669 166 ALA A O 1
ATOM 1244 N N . LEU A 1 167 ? 32.682 -19.227 -27.001 1.000 30.704 167 LEU A N 1
ATOM 1245 C CA . LEU A 1 167 ? 31.572 -19.356 -27.932 1.000 33.367 167 LEU A CA 1
ATOM 1246 C C . LEU A 1 167 ? 31.431 -20.832 -28.303 1.000 33.078 167 LEU A C 1
ATOM 1247 O O . LEU A 1 167 ? 30.342 -21.382 -28.203 1.000 37.542 167 LEU A O 1
ATOM 1252 N N . TYR A 1 168 ? 32.539 -21.472 -28.694 1.000 28.359 168 TYR A N 1
ATOM 1253 C CA . TYR A 1 168 ? 32.472 -22.789 -29.311 1.000 27.436 168 TYR A CA 1
ATOM 1254 C C . TYR A 1 168 ? 32.357 -23.849 -28.228 1.000 29.527 168 TYR A C 1
ATOM 1255 O O . TYR A 1 168 ? 31.685 -24.868 -28.409 1.000 34.388 168 TYR A O 1
ATOM 1264 N N . VAL A 1 169 ? 33.017 -23.628 -27.094 1.000 28.300 169 VAL A N 1
ATOM 1265 C CA . VAL A 1 169 ? 32.927 -24.626 -26.042 1.000 29.524 169 VAL A CA 1
ATOM 1266 C C . VAL A 1 169 ? 31.539 -24.544 -25.387 1.000 32.789 169 VAL A C 1
ATOM 1267 O O . VAL A 1 169 ? 30.908 -25.569 -25.059 1.000 29.033 169 VAL A O 1
ATOM 1271 N N . GLY A 1 170 ? 31.039 -23.306 -25.258 1.000 34.005 170 GLY A N 1
ATOM 1272 C CA . GLY A 1 170 ? 29.668 -23.060 -24.833 1.000 34.863 170 GLY A CA 1
ATOM 1273 C C . GLY A 1 170 ? 28.675 -23.937 -25.597 1.000 42.577 170 GLY A C 1
ATOM 1274 O O . GLY A 1 170 ? 27.876 -24.642 -24.979 1.000 48.194 170 GLY A O 1
ATOM 1275 N N . LEU A 1 171 ? 28.749 -23.890 -26.940 1.000 43.225 171 LEU A N 1
ATOM 1276 C CA . LEU A 1 171 ? 27.844 -24.620 -27.812 1.000 43.503 171 LEU A CA 1
ATOM 1277 C C . LEU A 1 171 ? 28.041 -26.126 -27.669 1.000 45.118 171 LEU A C 1
ATOM 1278 O O . LEU A 1 171 ? 27.060 -26.866 -27.728 1.000 51.890 171 LEU A O 1
ATOM 1283 N N . ALA A 1 172 ? 29.300 -26.579 -27.540 1.000 40.539 172 ALA A N 1
ATOM 1284 C CA . ALA A 1 172 ? 29.554 -27.994 -27.313 1.000 38.756 172 ALA A CA 1
ATOM 1285 C C . ALA A 1 172 ? 28.807 -28.433 -26.058 1.000 42.791 172 ALA A C 1
ATOM 1286 O O . ALA A 1 172 ? 28.196 -29.507 -26.020 1.000 51.192 172 ALA A O 1
ATOM 1288 N N . ALA A 1 173 ? 28.866 -27.589 -25.030 1.000 41.292 173 ALA A N 1
ATOM 1289 C CA . ALA A 1 173 ? 28.227 -27.921 -23.770 1.000 50.276 173 ALA A CA 1
ATOM 1290 C C . ALA A 1 173 ? 26.719 -28.062 -23.980 1.000 56.723 173 ALA A C 1
ATOM 1291 O O . ALA A 1 173 ? 26.122 -29.060 -23.587 1.000 63.737 173 ALA A O 1
ATOM 1293 N N . THR A 1 174 ? 26.103 -27.084 -24.643 1.000 56.966 174 THR A N 1
ATOM 1294 C CA . THR A 1 174 ? 24.658 -27.110 -24.792 1.000 63.934 174 THR A CA 1
ATOM 1295 C C . THR A 1 174 ? 24.221 -28.227 -25.745 1.000 68.488 174 THR A C 1
ATOM 1296 O O . THR A 1 174 ? 23.139 -28.790 -25.576 1.000 68.481 174 THR A O 1
ATOM 1300 N N . VAL A 1 175 ? 25.056 -28.553 -26.743 1.000 65.750 175 VAL A N 1
ATOM 1301 C CA . VAL A 1 175 ? 24.794 -29.726 -27.568 1.000 64.593 175 VAL A CA 1
ATOM 1302 C C . VAL A 1 175 ? 24.799 -30.986 -26.697 1.000 72.829 175 VAL A C 1
ATOM 1303 O O . VAL A 1 175 ? 23.858 -31.773 -26.748 1.000 79.500 175 VAL A O 1
ATOM 1307 N N . HIS A 1 176 ? 25.847 -31.166 -25.884 1.000 66.807 176 HIS A N 1
ATOM 1308 C CA . HIS A 1 176 ? 25.998 -32.358 -25.065 1.000 72.456 176 HIS A CA 1
ATOM 1309 C C . HIS A 1 176 ? 24.803 -32.523 -24.117 1.000 86.152 176 HIS A C 1
ATOM 1310 O O . HIS A 1 176 ? 24.184 -33.585 -24.087 1.000 89.750 176 HIS A O 1
ATOM 1317 N N . VAL A 1 177 ? 24.464 -31.473 -23.353 1.000 96.149 177 VAL A N 1
ATOM 1318 C CA . VAL A 1 177 ? 23.364 -31.538 -22.394 1.000 95.327 177 VAL A CA 1
ATOM 1319 C C . VAL A 1 177 ? 22.044 -31.863 -23.101 1.000 101.595 177 VAL A C 1
ATOM 1320 O O . VAL A 1 177 ? 21.256 -32.665 -22.593 1.000 99.973 177 VAL A O 1
ATOM 1324 N N . ALA A 1 178 ? 21.810 -31.250 -24.272 1.000 93.286 178 ALA A N 1
ATOM 1325 C CA . ALA A 1 178 ? 20.674 -31.629 -25.106 1.000 98.135 178 ALA A CA 1
ATOM 1326 C C . ALA A 1 178 ? 20.728 -33.130 -25.419 1.000 105.315 178 ALA A C 1
ATOM 1327 O O . ALA A 1 178 ? 19.940 -33.898 -24.862 1.000 108.852 178 ALA A O 1
ATOM 1329 N N . LEU A 1 179 ? 21.684 -33.553 -26.265 1.000 101.920 179 LEU A N 1
ATOM 1330 C CA . LEU A 1 179 ? 21.832 -34.956 -26.641 1.000 101.203 179 LEU A CA 1
ATOM 1331 C C . LEU A 1 179 ? 21.638 -35.876 -25.438 1.000 113.167 179 LEU A C 1
ATOM 1332 O O . LEU A 1 179 ? 21.039 -36.935 -25.582 1.000 121.893 179 LEU A O 1
ATOM 1337 N N . ALA A 1 180 ? 22.144 -35.483 -24.261 1.000 113.528 180 ALA A N 1
ATOM 1338 C CA . ALA A 1 180 ? 22.009 -36.298 -23.061 1.000 114.361 180 ALA A CA 1
ATOM 1339 C C . ALA A 1 180 ? 20.536 -36.607 -22.775 1.000 123.596 180 ALA A C 1
ATOM 1340 O O . ALA A 1 180 ? 20.167 -37.773 -22.632 1.000 115.547 180 ALA A O 1
ATOM 1342 N N . ALA A 1 181 ? 19.695 -35.565 -22.718 1.000 121.193 181 ALA A N 1
ATOM 1343 C CA . ALA A 1 181 ? 18.255 -35.753 -22.621 1.000 126.093 181 ALA A CA 1
ATOM 1344 C C . ALA A 1 181 ? 17.762 -36.699 -23.723 1.000 144.989 181 ALA A C 1
ATOM 1345 O O . ALA A 1 181 ? 17.055 -37.660 -23.429 1.000 148.070 181 ALA A O 1
ATOM 1347 N N . VAL A 1 182 ? 18.192 -36.464 -24.975 1.000 145.969 182 VAL A N 1
ATOM 1348 C CA . VAL A 1 182 ? 17.759 -37.219 -26.149 1.000 144.077 182 VAL A CA 1
ATOM 1349 C C . VAL A 1 182 ? 18.555 -38.530 -26.265 1.000 134.144 182 VAL A C 1
ATOM 1350 O O . VAL A 1 182 ? 18.610 -39.285 -25.273 1.000 126.193 182 VAL A O 1
#

Foldseek 3Di:
DDPVVVVVVLVVLLVLQLQAVLALFDDPPGAHHQQLLVLLVCLQDPDDPVVLVVVVVSNVVSVVCCVVPVVRDCPLPAPLNCLLSVLSVLSSVLNVVLCVPPCVSPVVNVVSLLVSLLVSCCSRLVSCQVPRVPHDDDDPVNSVVRCVVSVPRSSVSSCVNVVVVVVVVVVVVVD

Organism: Thiobacillus denitrificans (strain ATCC 25259 / T1) (NCBI:txid292415)

B-factor: mean 36.74, std 25.4, range [12.1, 157.96]

Radius of gyration: 16.58 Å; Cα contacts (8 Å, |Δi|>4): 172; chains: 1; bounding box: 45×42×41 Å

Sequence (175 aa):
LTRRQQIAIGFVLVLMMMLLTRSHHWASIHSLPDASWAIFFLLGVYVRALWVVPALIAASVVIDYVAITWGGVSDFCVSPAYWLLIPAYLALFAGGRFYARGHSLGLFRLAGVALAVVAVAQLLTTGGFYFYSGRFADPTLAGLVLRLEKYFPPMLGTFALYVGLAATVHVALAAV

Secondary structure (DSSP, 8-state):
--HHHHHHHHHHHHHHHHHHTT-SS--SS-----HHHHHHHHHHH---TTHHHHHHHHHHHHHHHHHHTS----TT-STTGGGHHHHHHHHHHHHHHHHHTT--THHHHHHHHHHHHHHHHIIIIIHHHHHSS--SS--HHHHHHHHHHHHHHHHHHHHHHHHHHHHHHHHHHH-

Solvent-accessible surface area: 10811 Å² total; per-residue (Å²): 154,86,180,199,86,91,91,53,81,30,143,86,39,51,89,47,0,101,109,1,30,53,55,88,105,65,46,188,148,23,102,1,15,2,0,17,1,11,0,1,37,8,1,32,114,51,208,37,120,176,28,4,85,46,11,19,55,19,0,42,90,20,19,147,72,20,47,86,210,39,72,56,78,88,109,72,65,18,115,7,30,144,55,34,56,46,0,2,85,23,0,22,54,3,0,74,110,34,36,180,19,120,136,206,11,115,190,53,26,51,36,16,12,95,57,20,0,36,70,0,1,89,53,22,18,6,5,45,10,80,145,8,71,99,58,98,127,38,73,132,76,12,22,66,120,65,31,122,124,69,46,74,46,28,36,38,14,3,55,76,26,8,3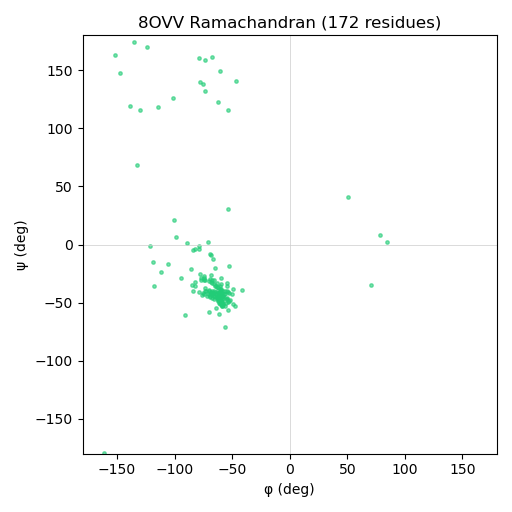3,98,21,27,80,85,92,97,54,116,74,97,156